Protein AF-A0A3L7P9P9-F1 (afdb_monomer_lite)

Sequence (187 aa):
MSSAQNPEEPTPEMIEMYRLNRLMGLPQTEVAQRFGVSQPTVSKAVTKVEHWQRSQFREEVSLFRTRMTLRLEHLYAEAMQTWAMSKTPLVVTTTREERGNQRQASNQESPQATTVITTRDTPQCGNPAFLRIAMDSLDQINNLWSGEIANSSRQSEYRVAGKTQIQVIEDKIGQLKELRENLVAKC

pLDDT: mean 79.18, std 16.53, range [37.25, 97.5]

Foldseek 3Di:
DDPPPQQDDQDPLLVVLLCCCPVVVDDLCVSCVVVVHDSVVSVVSNVSNVSNVVSVVVVLLVVVLVVLLVLLVLQLVLLVVLQVLQQFWQWDKDWDFDDPPDPDDDDDDDGDGDTDIDIDTHGGNGDCVSVVSNVVSVVVNCCSPVCVPVVCSCQQPDDDVHDRPSVVSVVSSVVSVVSSVVSVVSD

Structure (mmCIF, N/CA/C/O backbone):
data_AF-A0A3L7P9P9-F1
#
_entry.id   AF-A0A3L7P9P9-F1
#
loop_
_atom_site.group_PDB
_atom_site.id
_atom_site.type_symbol
_atom_site.label_atom_id
_atom_site.label_alt_id
_atom_site.label_comp_id
_atom_site.label_asym_id
_atom_site.label_entity_id
_atom_site.label_seq_id
_atom_site.pdbx_PDB_ins_code
_atom_site.Cartn_x
_atom_site.Cartn_y
_atom_site.Cartn_z
_atom_site.occupancy
_atom_site.B_iso_or_equiv
_atom_site.auth_seq_id
_atom_site.auth_comp_id
_atom_site.auth_asym_id
_atom_site.auth_atom_id
_atom_site.pdbx_PDB_model_num
ATOM 1 N N . MET A 1 1 ? -5.803 21.815 7.534 1.00 37.25 1 MET A N 1
ATOM 2 C CA . MET A 1 1 ? -5.952 20.346 7.610 1.00 37.25 1 MET A CA 1
ATOM 3 C C . MET A 1 1 ? -6.069 19.999 9.082 1.00 37.25 1 MET A C 1
ATOM 5 O O . MET A 1 1 ? -5.180 20.363 9.836 1.00 37.25 1 MET A O 1
ATOM 9 N N . SER A 1 2 ? -7.215 19.472 9.514 1.00 39.34 2 SER A N 1
ATOM 10 C CA . SER A 1 2 ? -7.463 19.171 10.929 1.00 39.34 2 SER A CA 1
ATOM 11 C C . SER A 1 2 ? -6.574 17.996 11.337 1.00 39.34 2 SER A C 1
ATOM 13 O O . SER A 1 2 ? -6.714 16.913 10.770 1.00 39.34 2 SER A O 1
ATOM 15 N N . SER A 1 3 ? -5.630 18.217 12.257 1.00 43.28 3 SER A N 1
ATOM 16 C CA . SER A 1 3 ? -4.913 17.133 12.932 1.00 43.28 3 SER A CA 1
ATOM 17 C C . SER A 1 3 ? -5.944 16.327 13.708 1.00 43.28 3 SER A C 1
ATOM 19 O O . SER A 1 3 ? -6.331 16.713 14.810 1.00 43.28 3 SER A O 1
ATOM 21 N N . ALA A 1 4 ? -6.444 15.248 13.107 1.00 56.69 4 ALA A N 1
ATOM 22 C CA . ALA A 1 4 ? -7.261 14.279 13.811 1.00 56.69 4 ALA A CA 1
ATOM 23 C C . ALA A 1 4 ? -6.410 13.756 14.971 1.00 56.69 4 ALA A C 1
ATOM 25 O O . ALA A 1 4 ? -5.423 13.057 14.754 1.00 56.69 4 ALA A O 1
ATOM 26 N N . GLN A 1 5 ? -6.735 14.181 16.192 1.00 58.31 5 GLN A N 1
ATOM 27 C CA . GLN A 1 5 ? -6.095 13.674 17.396 1.00 58.31 5 GLN A CA 1
ATOM 28 C C . GLN A 1 5 ? -6.266 12.154 17.387 1.00 58.31 5 GLN A C 1
ATOM 30 O O . GLN A 1 5 ? -7.397 11.660 17.352 1.00 58.31 5 GLN A O 1
ATOM 35 N N . ASN A 1 6 ? -5.149 11.424 17.342 1.00 64.94 6 ASN A N 1
ATOM 36 C CA . ASN A 1 6 ? -5.168 9.971 17.440 1.00 64.94 6 ASN A CA 1
ATOM 37 C C . ASN A 1 6 ? -5.883 9.637 18.761 1.00 64.94 6 ASN A C 1
ATOM 39 O O . ASN A 1 6 ? -5.522 10.226 19.787 1.00 64.94 6 ASN A O 1
ATOM 43 N N . PRO A 1 7 ? -6.951 8.816 18.760 1.00 79.00 7 PRO A N 1
ATOM 44 C CA . PRO A 1 7 ? -7.657 8.488 19.988 1.00 79.00 7 PRO A CA 1
ATOM 45 C C . PRO A 1 7 ? -6.671 7.970 21.030 1.00 79.00 7 PRO A C 1
ATOM 47 O O . PRO A 1 7 ? -5.851 7.104 20.741 1.00 79.00 7 PRO A O 1
ATOM 50 N N . GLU A 1 8 ? -6.768 8.522 22.234 1.00 86.62 8 GLU A N 1
ATOM 51 C CA . GLU A 1 8 ? -5.979 8.088 23.380 1.00 86.62 8 GLU A CA 1
ATOM 52 C C . GLU A 1 8 ? -6.123 6.574 23.585 1.00 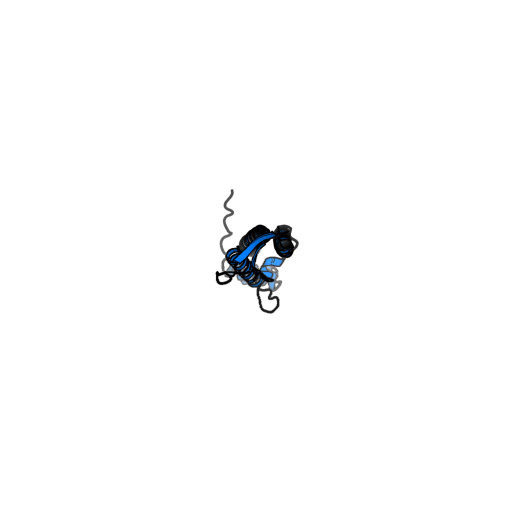86.62 8 GLU A C 1
ATOM 54 O O . GLU A 1 8 ? -7.232 6.029 23.488 1.00 86.62 8 GLU A O 1
ATOM 59 N N . GLU A 1 9 ? -5.001 5.917 23.878 1.00 91.00 9 GLU A N 1
ATOM 60 C CA . GLU A 1 9 ? -4.943 4.479 24.110 1.00 91.00 9 GLU A CA 1
ATOM 61 C C . GLU A 1 9 ? -5.946 4.060 25.209 1.00 91.00 9 GLU A C 1
ATOM 63 O O . GLU A 1 9 ? -6.008 4.681 26.278 1.00 91.00 9 GLU A O 1
ATOM 68 N N . PRO A 1 10 ? -6.803 3.052 24.957 1.00 94.25 10 PRO A N 1
ATOM 69 C CA . PRO A 1 10 ? -7.711 2.530 25.967 1.00 94.25 10 PRO A CA 1
ATOM 70 C C . PRO A 1 10 ? -6.939 1.907 27.131 1.00 94.25 10 PRO A C 1
ATOM 72 O O . PRO A 1 10 ? -5.903 1.278 26.941 1.00 94.25 10 PRO A O 1
ATOM 75 N N . THR A 1 11 ? -7.478 2.012 28.345 1.00 95.94 11 THR A N 1
ATOM 76 C CA . THR A 1 11 ? -6.860 1.356 29.501 1.00 95.94 11 THR A CA 1
ATOM 77 C C . THR A 1 11 ? -6.951 -0.175 29.380 1.00 95.94 11 THR A C 1
ATOM 79 O O . THR A 1 11 ? -7.873 -0.682 28.728 1.00 95.94 11 THR A O 1
ATOM 82 N N . PRO A 1 12 ? -6.067 -0.940 30.052 1.00 96.25 12 PRO A N 1
ATOM 83 C CA . PRO A 1 12 ? -6.125 -2.405 30.046 1.00 96.25 12 PRO A CA 1
ATOM 84 C C . PRO A 1 12 ? -7.493 -2.965 30.465 1.00 96.25 12 PRO A C 1
ATOM 86 O O . PRO A 1 12 ? -7.971 -3.942 29.895 1.00 96.25 12 PRO A O 1
ATOM 89 N N . GLU A 1 13 ? -8.171 -2.302 31.406 1.00 95.81 13 GLU A N 1
ATOM 90 C CA . GLU A 1 13 ? -9.529 -2.665 31.828 1.00 95.81 13 GLU A CA 1
ATOM 91 C C . GLU A 1 13 ? -10.552 -2.507 30.697 1.00 95.81 13 GLU A C 1
ATOM 93 O O . GLU A 1 13 ? -11.387 -3.386 30.493 1.00 95.81 13 GLU A O 1
ATOM 98 N N . MET A 1 14 ? -10.479 -1.420 29.920 1.00 96.56 14 MET A N 1
ATOM 99 C CA . MET A 1 14 ? -11.362 -1.214 28.767 1.00 96.56 14 MET A CA 1
ATOM 100 C C . MET A 1 14 ? -11.121 -2.264 27.679 1.00 96.56 14 MET A C 1
ATOM 102 O O . MET A 1 14 ? -12.077 -2.731 27.057 1.00 96.56 14 MET A O 1
ATOM 106 N N . ILE A 1 15 ? -9.860 -2.657 27.470 1.00 96.25 15 ILE A N 1
ATOM 107 C CA . ILE A 1 15 ? -9.486 -3.727 26.537 1.00 96.25 15 ILE A CA 1
ATOM 108 C C . ILE A 1 15 ? -10.086 -5.062 26.993 1.00 96.25 15 ILE A C 1
ATOM 110 O O . ILE A 1 15 ? -10.652 -5.784 26.172 1.00 96.25 15 ILE A O 1
ATOM 114 N N . GLU A 1 16 ? -10.042 -5.376 28.290 1.00 97.00 16 GLU A N 1
ATOM 115 C CA . GLU A 1 16 ? -10.641 -6.609 28.807 1.00 97.00 16 GLU A CA 1
ATOM 116 C C . GLU A 1 16 ? -12.177 -6.582 28.735 1.00 97.00 16 GLU A C 1
ATOM 118 O O . GLU A 1 16 ? -12.791 -7.566 28.317 1.00 97.00 16 GLU A O 1
ATOM 123 N N . MET A 1 17 ? -12.820 -5.444 29.028 1.00 97.31 17 MET A N 1
ATOM 124 C CA . MET A 1 17 ? -14.265 -5.269 28.814 1.00 97.31 17 MET A CA 1
ATOM 125 C C . MET A 1 17 ? -14.650 -5.497 27.344 1.00 97.31 17 MET A C 1
ATOM 127 O O . MET A 1 17 ? -15.646 -6.167 27.055 1.00 97.31 17 MET A O 1
ATOM 131 N N . TYR A 1 18 ? -13.847 -4.980 26.408 1.00 97.12 18 TYR A N 1
ATOM 132 C CA . TYR A 1 18 ? -14.019 -5.218 24.977 1.00 97.12 18 TYR A CA 1
ATOM 133 C C . TYR A 1 18 ? -13.862 -6.700 24.624 1.00 97.12 18 TYR A C 1
ATOM 135 O O . TYR A 1 18 ? -14.722 -7.256 23.939 1.00 97.12 18 TYR A O 1
ATOM 143 N N . ARG A 1 19 ? -12.816 -7.364 25.130 1.00 97.38 19 ARG A N 1
ATOM 144 C CA . ARG A 1 19 ? -12.557 -8.793 24.905 1.00 97.38 19 ARG A CA 1
ATOM 145 C C . ARG A 1 19 ? -13.748 -9.644 25.343 1.00 97.38 19 ARG A C 1
ATOM 147 O O . ARG A 1 19 ? -14.235 -10.471 24.572 1.00 97.38 19 ARG A O 1
ATOM 154 N N . LEU A 1 20 ? -14.255 -9.408 26.552 1.00 97.00 20 LEU A N 1
ATOM 155 C CA . LEU A 1 20 ? -15.400 -10.133 27.097 1.00 97.00 20 LEU A CA 1
ATOM 156 C C . LEU A 1 20 ? -16.679 -9.879 26.291 1.00 97.00 20 LEU A C 1
ATOM 158 O O . LEU A 1 20 ? -17.410 -10.823 25.999 1.00 97.00 20 LEU A O 1
ATOM 162 N N . ASN A 1 21 ? -16.942 -8.635 25.884 1.00 97.19 21 ASN A N 1
ATOM 163 C CA . ASN A 1 21 ? -18.164 -8.322 25.147 1.00 97.19 21 ASN A CA 1
ATOM 164 C C . ASN A 1 21 ? -18.135 -8.787 23.682 1.00 97.19 21 ASN A C 1
ATOM 166 O O . ASN A 1 21 ? -19.128 -9.315 23.190 1.00 97.19 21 ASN A O 1
ATOM 170 N N . ARG A 1 22 ? -17.024 -8.576 22.968 1.00 95.12 22 ARG A N 1
ATOM 171 C CA . ARG A 1 22 ? -16.937 -8.804 21.516 1.00 95.12 22 ARG A CA 1
ATOM 172 C C . ARG A 1 22 ? -16.381 -10.163 21.135 1.00 95.12 22 ARG A C 1
ATOM 174 O O . ARG A 1 22 ? -16.863 -10.744 20.172 1.00 95.12 22 ARG A O 1
ATOM 181 N N . LEU A 1 23 ? -15.387 -10.665 21.866 1.00 92.75 23 LEU A N 1
ATOM 182 C CA . LEU A 1 23 ? -14.733 -11.933 21.526 1.00 92.75 23 LEU A CA 1
ATOM 183 C C . LEU A 1 23 ? -15.347 -13.113 22.279 1.00 92.75 23 LEU A C 1
ATOM 185 O O . LEU A 1 23 ? -15.462 -14.196 21.718 1.00 92.75 23 LEU A O 1
ATOM 189 N N . MET A 1 24 ? -15.778 -12.896 23.525 1.00 94.44 24 MET A N 1
ATOM 190 C CA . MET A 1 24 ? -16.433 -13.933 24.335 1.00 94.44 24 MET A CA 1
ATOM 191 C C . MET A 1 24 ? -17.969 -13.873 24.275 1.00 94.44 24 MET A C 1
ATOM 193 O O . MET A 1 24 ? -18.627 -14.755 24.817 1.00 94.44 24 MET A O 1
ATOM 197 N N . GLY A 1 25 ? -18.545 -12.846 23.638 1.00 94.88 25 GLY A N 1
ATOM 198 C CA . GLY A 1 25 ? -19.992 -12.714 23.429 1.00 94.88 25 GLY A CA 1
ATOM 199 C C . GLY A 1 25 ? -20.813 -12.409 24.686 1.00 94.88 25 GLY A C 1
ATOM 200 O O . GLY A 1 25 ? -22.032 -12.570 24.666 1.00 94.88 25 GLY A O 1
ATOM 201 N N . LEU A 1 26 ? -20.181 -11.976 25.782 1.00 96.19 26 LEU A N 1
ATOM 202 C CA . LEU A 1 26 ? -20.889 -11.687 27.029 1.00 96.19 26 LEU A CA 1
ATOM 203 C C . LEU A 1 26 ? -21.744 -10.416 26.900 1.00 96.19 26 LEU A C 1
ATOM 205 O O . LEU A 1 26 ? -21.273 -9.409 26.352 1.00 96.19 26 LEU A O 1
ATOM 209 N N . PRO A 1 27 ? -22.976 -10.400 27.441 1.00 97.12 27 PRO A N 1
ATOM 210 C CA . PRO A 1 27 ? -23.806 -9.206 27.423 1.00 97.12 27 PRO A CA 1
ATOM 211 C C . PRO A 1 27 ? -23.165 -8.101 28.270 1.00 97.12 27 PRO A C 1
ATOM 213 O O . PRO A 1 27 ? -22.554 -8.351 29.309 1.00 97.12 27 PRO A O 1
ATOM 216 N N . GLN A 1 28 ? -23.317 -6.845 27.843 1.00 95.94 28 GLN A N 1
ATOM 217 C CA . GLN A 1 28 ? -22.675 -5.708 28.519 1.00 95.94 28 GLN A CA 1
ATOM 218 C C . GLN A 1 28 ? -23.130 -5.537 29.973 1.00 95.94 28 GLN A C 1
ATOM 220 O O . GLN A 1 28 ? -22.381 -4.996 30.777 1.00 95.94 28 GLN A O 1
ATOM 225 N N . THR A 1 29 ? -24.332 -6.000 30.319 1.00 97.19 29 THR A N 1
ATOM 226 C CA . THR A 1 29 ? -24.849 -6.025 31.694 1.00 97.19 29 THR A CA 1
ATOM 227 C C . THR A 1 29 ? -24.049 -6.968 32.591 1.00 97.19 29 THR A C 1
ATOM 229 O O . THR A 1 29 ? -23.705 -6.598 33.709 1.00 97.19 29 THR A O 1
ATOM 232 N N . GLU A 1 30 ? -23.687 -8.150 32.093 1.00 97.00 30 GLU A N 1
ATOM 233 C CA . GLU A 1 30 ? -22.866 -9.108 32.834 1.00 97.00 30 GLU A CA 1
ATOM 234 C C . GLU A 1 30 ? -21.416 -8.623 32.945 1.00 97.00 30 GLU A C 1
ATOM 236 O O . GLU A 1 30 ? -20.810 -8.707 34.012 1.00 97.00 30 GLU A O 1
ATOM 241 N N . VAL A 1 31 ? -20.870 -8.033 31.876 1.00 96.94 31 VAL A N 1
ATOM 242 C CA . VAL A 1 31 ? -19.551 -7.380 31.926 1.00 96.94 31 VAL A CA 1
ATOM 243 C C . VAL A 1 31 ? -19.560 -6.240 32.949 1.00 96.94 31 VAL A C 1
ATOM 245 O O . VAL A 1 31 ? -18.657 -6.147 33.770 1.00 96.94 31 VAL A O 1
ATOM 248 N N . ALA A 1 32 ? -20.605 -5.412 32.970 1.00 97.31 32 ALA A N 1
ATOM 249 C CA . ALA A 1 32 ? -20.741 -4.320 33.930 1.00 97.31 32 ALA A CA 1
ATOM 250 C C . ALA A 1 32 ? -20.745 -4.830 35.380 1.00 97.31 32 ALA A C 1
ATOM 252 O O . ALA A 1 32 ? -20.022 -4.296 36.221 1.00 97.31 32 ALA A O 1
ATOM 253 N N . GLN A 1 33 ? -21.475 -5.919 35.645 1.00 96.94 33 GLN A N 1
ATOM 254 C CA . GLN A 1 33 ? -21.508 -6.563 36.957 1.00 96.94 33 GLN A CA 1
ATOM 255 C C . GLN A 1 33 ? -20.131 -7.092 37.382 1.00 96.94 33 GLN A C 1
ATOM 257 O O . GLN A 1 33 ? -19.731 -6.875 38.523 1.00 96.94 33 GLN A O 1
ATOM 262 N N . ARG A 1 34 ? -19.382 -7.738 36.477 1.00 95.88 34 ARG A N 1
ATOM 263 C CA . ARG A 1 34 ? -18.039 -8.273 36.778 1.00 95.88 34 ARG A CA 1
ATOM 264 C C . ARG A 1 34 ? -17.029 -7.192 37.155 1.00 95.88 34 ARG A C 1
ATOM 266 O O . ARG A 1 34 ? -16.163 -7.443 37.983 1.00 95.88 34 ARG A O 1
ATOM 273 N N . PHE A 1 35 ? -17.141 -6.012 36.553 1.00 95.69 35 PHE A N 1
ATOM 274 C CA . PHE A 1 35 ? -16.230 -4.891 36.794 1.00 95.69 35 PHE A CA 1
ATOM 275 C C . PHE A 1 35 ? -16.753 -3.902 37.845 1.00 95.69 35 PHE A C 1
ATOM 277 O O . PHE A 1 35 ? -16.077 -2.923 38.140 1.00 95.69 35 PHE A O 1
ATOM 284 N N . GLY A 1 36 ? -17.950 -4.121 38.404 1.00 96.25 36 GLY A N 1
ATOM 285 C CA . GLY A 1 36 ? -18.560 -3.194 39.363 1.00 96.25 36 GLY A CA 1
ATOM 286 C C . GLY A 1 36 ? -18.871 -1.813 38.772 1.00 96.25 36 GLY A C 1
ATOM 287 O O . GLY A 1 36 ? -18.883 -0.819 39.495 1.00 96.25 36 GLY A O 1
ATOM 288 N N . VAL A 1 37 ? -19.105 -1.732 37.460 1.00 96.25 37 VAL A N 1
ATOM 289 C CA . VAL A 1 37 ? -19.372 -0.478 36.737 1.00 96.25 37 VAL A CA 1
ATOM 290 C C . VAL A 1 37 ? -20.786 -0.454 36.165 1.00 96.25 37 VAL A C 1
ATOM 292 O O . VAL A 1 37 ? -21.501 -1.451 36.157 1.00 96.25 37 VAL A O 1
ATOM 295 N N . SER A 1 38 ? -21.206 0.701 35.648 1.00 97.31 38 SER A N 1
ATOM 296 C CA . SER A 1 38 ? -22.472 0.819 34.922 1.00 97.31 38 SER A CA 1
ATOM 297 C C . SER A 1 38 ? -22.368 0.238 33.502 1.00 97.31 38 SER A C 1
ATOM 299 O O . SER A 1 38 ? -21.316 0.316 32.865 1.00 97.31 38 SER A O 1
ATOM 301 N N . GLN A 1 39 ? -23.469 -0.285 32.952 1.00 97.06 39 GLN A N 1
ATOM 302 C CA . GLN A 1 39 ? -23.510 -0.731 31.550 1.00 97.06 39 GLN A CA 1
ATOM 303 C C . GLN A 1 39 ? -23.130 0.380 30.544 1.00 97.06 39 GLN A C 1
ATOM 305 O O . GLN A 1 39 ? -22.366 0.088 29.619 1.00 97.06 39 GLN A O 1
ATOM 310 N N . PRO A 1 40 ? -23.534 1.656 30.726 1.00 97.50 40 PRO A N 1
ATOM 311 C CA . PRO A 1 40 ? -23.051 2.752 29.886 1.00 97.50 40 PRO A CA 1
ATOM 312 C C . PRO A 1 40 ? -21.527 2.923 29.908 1.00 97.50 40 PRO A C 1
ATOM 314 O O . PRO A 1 40 ? -20.939 3.288 28.890 1.00 97.50 40 PRO A O 1
ATOM 317 N N . THR A 1 41 ? -20.869 2.637 31.038 1.00 96.75 41 THR A N 1
ATOM 318 C CA . THR A 1 41 ? -19.400 2.644 31.139 1.00 96.75 41 THR A CA 1
ATOM 319 C C . THR A 1 41 ? -18.789 1.580 30.229 1.00 96.75 41 THR A C 1
ATOM 321 O O . THR A 1 41 ? -17.885 1.893 29.457 1.00 96.75 41 THR A O 1
ATOM 324 N N . VAL A 1 42 ? -19.328 0.356 30.247 1.00 96.50 42 VAL A N 1
ATOM 325 C CA . VAL A 1 42 ? -18.891 -0.731 29.353 1.00 96.50 42 VAL A CA 1
ATOM 326 C C . VAL A 1 42 ? -19.116 -0.354 27.891 1.00 96.50 42 VAL A C 1
ATOM 328 O O . VAL A 1 42 ? -18.221 -0.518 27.067 1.00 96.50 42 VAL A O 1
ATOM 331 N N . SER A 1 43 ? -20.277 0.215 27.557 1.00 97.06 43 SER A N 1
ATOM 332 C CA . SER A 1 43 ? -20.556 0.661 26.189 1.00 97.06 43 SER A CA 1
ATOM 333 C C . SER A 1 43 ? -19.560 1.725 25.715 1.00 97.06 43 SER A C 1
ATOM 335 O O . SER A 1 43 ? -19.117 1.670 24.570 1.00 97.06 43 SER A O 1
ATOM 337 N N . LYS A 1 44 ? -19.186 2.681 26.576 1.00 96.69 44 LYS A N 1
ATOM 338 C CA . LYS A 1 44 ? -18.158 3.686 26.262 1.00 96.69 44 LYS A CA 1
ATOM 339 C C . LYS A 1 44 ? -16.781 3.049 26.076 1.00 96.69 44 LYS A C 1
ATOM 341 O O . LYS A 1 44 ? -16.088 3.407 25.127 1.00 96.69 44 LYS A O 1
ATOM 346 N N . ALA A 1 45 ? -16.409 2.103 26.939 1.00 95.25 45 ALA A N 1
ATOM 347 C CA . ALA A 1 45 ? -15.148 1.371 26.847 1.00 95.25 45 ALA A CA 1
ATOM 348 C C . ALA A 1 45 ? -15.031 0.612 25.516 1.00 95.25 45 ALA A C 1
ATOM 350 O O . ALA A 1 45 ? -14.056 0.795 24.790 1.00 95.25 45 ALA A O 1
ATOM 351 N N . VAL A 1 46 ? -16.064 -0.155 25.149 1.00 96.06 46 VAL A N 1
ATOM 352 C CA . VAL A 1 46 ? -16.129 -0.897 23.879 1.00 96.06 46 VAL A CA 1
ATOM 353 C C . VAL A 1 46 ? -15.974 0.047 22.687 1.00 96.06 46 VAL A C 1
ATOM 355 O O . VAL A 1 46 ? -15.111 -0.175 21.841 1.00 96.06 46 VAL A O 1
ATOM 358 N N . THR A 1 47 ? -16.743 1.138 22.642 1.00 95.44 47 THR A N 1
ATOM 359 C CA . THR A 1 47 ? -16.658 2.119 21.548 1.00 95.44 47 THR A CA 1
ATOM 360 C C . THR A 1 47 ? -15.279 2.778 21.468 1.00 95.44 47 THR A C 1
ATOM 362 O O . THR A 1 47 ? -14.768 2.971 20.364 1.00 95.44 47 THR A O 1
ATOM 365 N N . LYS A 1 48 ? -14.649 3.104 22.610 1.00 95.19 48 LYS A N 1
ATOM 366 C CA . LYS A 1 48 ? -13.292 3.681 22.640 1.00 95.19 48 LYS A CA 1
ATOM 367 C C . LYS A 1 48 ? -12.277 2.705 22.045 1.00 95.19 48 LYS A C 1
ATOM 369 O O . LYS A 1 48 ? -11.502 3.110 21.182 1.00 95.19 48 LYS A O 1
ATOM 374 N N . VAL A 1 49 ? -12.327 1.428 22.434 1.00 94.94 49 VAL A N 1
ATOM 375 C CA . VAL A 1 49 ? -11.440 0.384 21.894 1.00 94.94 49 VAL A CA 1
ATOM 376 C C . VAL A 1 49 ? -11.667 0.179 20.396 1.00 94.94 49 VAL A C 1
ATOM 378 O O . VAL A 1 49 ? -10.704 0.186 19.636 1.00 94.94 49 VAL A O 1
ATOM 381 N N . GLU A 1 50 ? -12.918 0.080 19.935 1.00 92.94 50 GLU A N 1
ATOM 382 C CA . GLU A 1 50 ? -13.230 -0.053 18.502 1.00 92.94 50 GLU A CA 1
ATOM 383 C C . GLU A 1 50 ? -12.753 1.156 17.687 1.00 92.94 50 GLU A C 1
ATOM 385 O O . GLU A 1 50 ? -12.343 1.025 16.532 1.00 92.94 50 GLU A O 1
ATOM 390 N N . HIS A 1 51 ? -12.865 2.360 18.244 1.00 91.56 51 HIS A N 1
ATOM 391 C CA . HIS A 1 51 ? -12.400 3.574 17.586 1.00 91.56 51 HIS A CA 1
ATOM 392 C C . HIS A 1 51 ? -10.869 3.620 17.511 1.00 91.56 51 HIS A C 1
ATOM 394 O O . HIS A 1 51 ? -10.328 3.923 16.448 1.00 91.56 51 HIS A O 1
ATOM 400 N N . TRP A 1 52 ? -10.187 3.268 18.603 1.00 91.56 52 TRP A N 1
ATOM 401 C CA . TRP A 1 52 ? -8.730 3.174 18.664 1.00 91.56 52 TRP A CA 1
ATOM 402 C C . TRP A 1 52 ? -8.178 2.100 17.718 1.00 91.56 52 TRP A C 1
ATOM 404 O O . TRP A 1 52 ? -7.335 2.402 16.884 1.00 91.56 52 TRP A O 1
ATOM 414 N N . GLN A 1 53 ? -8.730 0.882 17.712 1.00 87.81 53 GLN A N 1
ATOM 415 C CA . GLN A 1 53 ? -8.319 -0.164 16.762 1.00 87.81 53 GLN A CA 1
ATOM 416 C C . GLN A 1 53 ? -8.495 0.281 15.303 1.00 87.81 53 GLN A C 1
ATOM 418 O O . GLN A 1 53 ? -7.628 0.050 14.461 1.00 87.81 53 GLN A O 1
ATOM 423 N N . ARG A 1 54 ? -9.600 0.975 14.993 1.00 84.50 54 ARG A N 1
ATOM 424 C CA . ARG A 1 54 ? -9.826 1.550 13.660 1.00 84.50 54 ARG A CA 1
ATOM 425 C C . ARG A 1 54 ? -8.864 2.687 13.321 1.00 84.50 54 ARG A C 1
ATOM 427 O O . ARG A 1 54 ? -8.633 2.912 12.133 1.00 84.50 54 ARG A O 1
ATOM 434 N N . SER A 1 55 ? -8.361 3.451 14.293 1.00 80.50 55 SER A N 1
ATOM 435 C CA . SER A 1 55 ? -7.350 4.480 14.019 1.00 80.50 55 SER A CA 1
ATOM 436 C C . SER A 1 55 ? -5.994 3.842 13.742 1.00 80.50 55 SER A C 1
ATOM 438 O O . SER A 1 55 ? -5.425 4.132 12.695 1.00 80.50 55 SER A O 1
ATOM 440 N N . GLN A 1 56 ? -5.567 2.889 14.575 1.00 78.44 56 GLN A N 1
ATOM 441 C CA . GLN A 1 56 ? -4.322 2.139 14.386 1.00 78.44 56 GLN A CA 1
ATOM 442 C C . GLN A 1 56 ? -4.287 1.462 13.012 1.00 78.44 56 GLN A C 1
ATOM 444 O O . GLN A 1 56 ? -3.373 1.681 12.222 1.00 78.44 56 GLN A O 1
ATOM 449 N N . PHE A 1 57 ? -5.355 0.745 12.653 1.00 77.81 57 PHE A N 1
ATOM 450 C CA . PHE A 1 57 ? -5.450 0.098 11.345 1.00 77.81 57 PHE A CA 1
ATOM 451 C C . PHE A 1 57 ? -5.402 1.095 10.178 1.00 77.81 57 PHE A C 1
ATOM 453 O O . PHE A 1 57 ? -4.800 0.821 9.141 1.00 77.81 57 PHE A O 1
ATOM 460 N N . ARG A 1 58 ? -6.032 2.270 10.321 1.00 77.12 58 ARG A N 1
ATOM 461 C CA . ARG A 1 58 ? -5.983 3.318 9.290 1.00 77.12 58 ARG A CA 1
ATOM 462 C C . ARG A 1 58 ? -4.583 3.893 9.130 1.00 77.12 58 ARG A C 1
ATOM 464 O O . ARG A 1 58 ? -4.170 4.125 7.996 1.00 77.12 58 ARG A O 1
ATOM 471 N N . GLU A 1 59 ? -3.869 4.111 10.227 1.00 75.56 59 GLU A N 1
ATOM 472 C CA . GLU A 1 59 ? -2.488 4.594 10.202 1.00 75.56 59 GLU A CA 1
ATOM 473 C C . GLU A 1 59 ? -1.558 3.568 9.554 1.00 75.56 59 GLU A C 1
ATOM 475 O O . GLU A 1 59 ? -0.818 3.916 8.636 1.00 75.56 59 GLU A O 1
ATOM 480 N N . GLU A 1 60 ? -1.665 2.295 9.934 1.00 76.12 60 GLU A N 1
ATOM 481 C CA . GLU A 1 60 ? -0.886 1.210 9.333 1.00 76.12 60 GLU A CA 1
ATOM 482 C C . GLU A 1 60 ? -1.150 1.070 7.831 1.00 76.12 60 GLU A C 1
ATOM 484 O O . GLU A 1 60 ? -0.207 1.029 7.037 1.00 76.12 60 GLU A O 1
ATOM 489 N N . VAL A 1 61 ? -2.422 1.059 7.415 1.00 79.12 61 VAL A N 1
ATOM 490 C CA . VAL A 1 61 ? -2.793 0.995 5.993 1.00 79.12 61 VAL A CA 1
ATOM 491 C C . VAL A 1 61 ? -2.297 2.229 5.241 1.00 79.12 61 VAL A C 1
ATOM 493 O O . VAL A 1 61 ? -1.799 2.098 4.124 1.00 79.12 61 VAL A O 1
ATOM 496 N N . SER A 1 62 ? -2.385 3.420 5.836 1.00 78.19 62 SER A N 1
ATOM 497 C CA . SER A 1 62 ? -1.888 4.661 5.231 1.00 78.19 62 SER A CA 1
ATOM 498 C C . SER A 1 62 ? -0.369 4.628 5.035 1.00 78.19 62 SER A C 1
ATOM 500 O O . SER A 1 62 ? 0.133 4.901 3.940 1.00 78.19 62 SER A O 1
ATOM 502 N N . LEU A 1 63 ? 0.377 4.214 6.064 1.00 81.00 63 LEU A N 1
ATOM 503 C CA . LEU A 1 63 ? 1.831 4.068 6.005 1.00 81.00 63 LEU A CA 1
ATOM 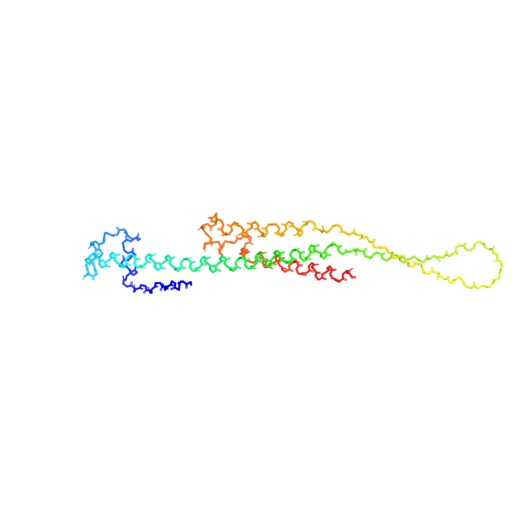504 C C . LEU A 1 63 ? 2.246 3.007 4.986 1.00 81.00 63 LEU A C 1
ATOM 506 O O . LEU A 1 63 ? 3.175 3.231 4.207 1.00 81.00 63 LEU A O 1
ATOM 510 N N . PHE A 1 64 ? 1.549 1.872 4.954 1.00 82.00 64 PHE A N 1
ATOM 511 C CA . PHE A 1 64 ? 1.780 0.822 3.970 1.00 82.00 64 PHE A CA 1
ATOM 512 C C . PHE A 1 64 ? 1.550 1.329 2.542 1.00 82.00 64 PHE A C 1
ATOM 514 O O . PHE A 1 64 ? 2.444 1.212 1.702 1.00 82.00 64 PHE A O 1
ATOM 521 N N . ARG A 1 65 ? 0.398 1.960 2.276 1.00 83.19 65 ARG A N 1
ATOM 522 C CA . ARG A 1 65 ? 0.067 2.515 0.955 1.00 83.19 65 ARG A CA 1
ATOM 523 C C . ARG A 1 65 ? 1.077 3.562 0.509 1.00 83.19 65 ARG A C 1
ATOM 525 O O . ARG A 1 65 ? 1.532 3.516 -0.629 1.00 83.19 65 ARG A O 1
ATOM 532 N N . THR A 1 66 ? 1.489 4.450 1.410 1.00 86.19 66 THR A N 1
ATOM 533 C CA . THR A 1 66 ? 2.512 5.466 1.123 1.00 86.19 66 THR A CA 1
ATOM 534 C C . THR A 1 66 ? 3.834 4.802 0.729 1.00 86.19 66 THR A C 1
ATOM 536 O O . THR A 1 66 ? 4.387 5.093 -0.328 1.00 86.19 66 THR A O 1
ATOM 539 N N . ARG A 1 67 ? 4.320 3.844 1.531 1.00 86.62 67 ARG A N 1
ATOM 540 C CA . ARG A 1 67 ? 5.576 3.124 1.257 1.00 86.62 67 ARG A CA 1
ATOM 541 C C . ARG A 1 67 ? 5.533 2.328 -0.046 1.00 86.62 67 ARG A C 1
ATOM 543 O O . ARG A 1 67 ? 6.563 2.211 -0.706 1.00 86.62 67 ARG A O 1
ATOM 550 N N . MET A 1 68 ? 4.389 1.739 -0.383 1.00 85.12 68 MET A N 1
ATOM 551 C CA . MET A 1 68 ? 4.228 0.997 -1.633 1.00 85.12 68 MET A CA 1
ATOM 552 C C . MET A 1 68 ? 4.152 1.920 -2.840 1.00 85.12 68 MET A C 1
ATOM 554 O O . MET A 1 68 ? 4.847 1.669 -3.820 1.00 85.12 68 MET A O 1
ATOM 558 N N . THR A 1 69 ? 3.402 3.017 -2.731 1.00 90.38 69 THR A N 1
ATOM 559 C CA . THR A 1 69 ? 3.307 4.040 -3.781 1.00 90.38 69 THR A CA 1
ATOM 560 C C . THR A 1 69 ? 4.692 4.573 -4.130 1.00 90.38 69 THR A C 1
ATOM 562 O O . THR A 1 69 ? 5.096 4.472 -5.280 1.00 90.38 69 THR A O 1
ATOM 565 N N . LEU A 1 70 ? 5.475 5.000 -3.131 1.00 91.12 70 LEU A N 1
ATOM 566 C CA . LEU A 1 70 ? 6.828 5.528 -3.350 1.00 91.12 70 LEU A CA 1
ATOM 567 C C . LEU A 1 70 ? 7.747 4.535 -4.078 1.00 91.12 70 LEU A C 1
ATOM 569 O O . LEU A 1 70 ? 8.520 4.915 -4.955 1.00 91.12 70 LEU A O 1
ATOM 573 N N . ARG A 1 71 ? 7.668 3.244 -3.735 1.00 89.75 71 ARG A N 1
ATOM 574 C CA . ARG A 1 71 ? 8.475 2.209 -4.397 1.00 89.75 71 ARG A CA 1
ATOM 575 C C . ARG A 1 71 ? 8.025 1.951 -5.833 1.00 89.75 71 ARG A C 1
ATOM 577 O O . ARG A 1 71 ? 8.873 1.774 -6.701 1.00 89.75 71 ARG A O 1
ATOM 584 N N . LEU A 1 72 ? 6.719 1.923 -6.087 1.00 91.12 72 LEU A N 1
ATOM 585 C CA . LEU A 1 72 ? 6.176 1.744 -7.434 1.00 91.12 72 LEU A CA 1
ATOM 586 C C . LEU A 1 72 ? 6.459 2.962 -8.326 1.00 91.12 72 LEU A C 1
ATOM 588 O O . LEU A 1 72 ? 6.790 2.787 -9.494 1.00 91.12 72 LEU A O 1
ATOM 592 N N . GLU A 1 73 ? 6.409 4.177 -7.777 1.00 94.50 73 GLU A N 1
ATOM 593 C CA . GLU A 1 73 ? 6.820 5.406 -8.466 1.00 94.50 73 GLU A CA 1
ATOM 594 C C . GLU A 1 73 ? 8.307 5.373 -8.826 1.00 94.50 73 GLU A C 1
ATOM 596 O O . GLU A 1 73 ? 8.685 5.720 -9.947 1.00 94.50 73 GLU A O 1
ATOM 601 N N . HIS A 1 74 ? 9.158 4.899 -7.909 1.00 93.50 74 HIS A N 1
ATOM 602 C CA . HIS A 1 74 ? 10.578 4.712 -8.199 1.00 93.50 74 HIS A CA 1
ATOM 603 C C . HIS A 1 74 ? 10.783 3.663 -9.300 1.00 93.50 74 HIS A C 1
ATOM 605 O O . HIS A 1 74 ? 11.493 3.926 -10.270 1.00 93.50 74 HIS A O 1
ATOM 611 N N . LEU A 1 75 ? 10.110 2.513 -9.217 1.00 92.94 75 LEU A N 1
ATOM 612 C CA . LEU A 1 75 ? 10.167 1.483 -10.257 1.00 92.94 75 LEU A CA 1
ATOM 613 C C . LEU A 1 75 ? 9.734 2.028 -11.627 1.00 92.94 75 LEU A C 1
ATOM 615 O O . LEU A 1 75 ? 10.412 1.788 -12.626 1.00 92.94 75 LEU A O 1
ATOM 619 N N . TYR A 1 76 ? 8.647 2.800 -11.667 1.00 94.88 76 TYR A N 1
ATOM 620 C CA . TYR A 1 76 ? 8.174 3.479 -12.870 1.00 94.88 76 TYR A CA 1
ATOM 621 C C . TYR A 1 76 ? 9.235 4.431 -13.440 1.00 94.88 76 TYR A C 1
ATOM 623 O O . TYR A 1 76 ? 9.544 4.367 -14.631 1.00 94.88 76 TYR A O 1
ATOM 631 N N . ALA A 1 77 ? 9.825 5.285 -12.600 1.00 93.12 77 ALA A N 1
ATOM 632 C CA . ALA A 1 77 ? 10.841 6.242 -13.025 1.00 93.12 77 ALA A CA 1
ATOM 633 C C . ALA A 1 77 ? 12.081 5.541 -13.608 1.00 93.12 77 ALA A C 1
ATOM 635 O O . ALA A 1 77 ? 12.544 5.915 -14.686 1.00 93.12 77 ALA A O 1
ATOM 636 N N . GLU A 1 78 ? 12.582 4.496 -12.946 1.00 92.25 78 GLU A N 1
ATOM 637 C CA . GLU A 1 78 ? 13.727 3.707 -13.425 1.00 92.25 78 GLU A CA 1
ATOM 638 C C . GLU A 1 78 ? 13.400 2.987 -14.738 1.00 92.25 78 GLU A C 1
ATOM 640 O O . GLU A 1 78 ? 14.211 2.987 -15.666 1.00 92.25 78 GLU A O 1
ATOM 645 N N . ALA A 1 79 ? 12.197 2.420 -14.865 1.00 92.38 79 ALA A N 1
ATOM 646 C CA . ALA A 1 79 ? 11.755 1.767 -16.093 1.00 92.38 79 ALA A CA 1
ATOM 647 C C . ALA A 1 79 ? 11.680 2.760 -17.264 1.00 92.38 79 ALA A C 1
ATOM 649 O O . ALA A 1 79 ? 12.187 2.473 -18.350 1.00 92.38 79 ALA A O 1
ATOM 650 N N . MET A 1 80 ? 11.125 3.954 -17.041 1.00 94.19 80 MET A N 1
ATOM 651 C CA . MET A 1 80 ? 11.032 5.001 -18.062 1.00 94.19 80 MET A CA 1
ATOM 652 C C . MET A 1 80 ? 12.398 5.558 -18.466 1.00 94.19 80 MET A C 1
ATOM 654 O O . MET A 1 80 ? 12.637 5.787 -19.653 1.00 94.19 80 MET A O 1
ATOM 658 N N . GLN A 1 81 ? 13.314 5.737 -17.511 1.00 91.56 81 GLN A N 1
ATOM 659 C CA . GLN A 1 81 ? 14.695 6.125 -17.805 1.00 91.56 81 GLN A CA 1
ATOM 660 C C . GLN A 1 81 ? 15.415 5.042 -18.609 1.00 91.56 81 GLN A C 1
ATOM 662 O O . GLN A 1 81 ? 16.003 5.335 -19.645 1.00 91.56 81 GLN A O 1
ATOM 667 N N . THR A 1 82 ? 15.319 3.781 -18.189 1.00 89.75 82 THR A N 1
ATOM 668 C CA . THR A 1 82 ? 15.956 2.655 -18.889 1.00 89.75 82 THR A CA 1
ATOM 669 C C . THR A 1 82 ? 15.391 2.495 -20.301 1.00 89.75 82 THR A C 1
ATOM 671 O O . THR A 1 82 ? 16.141 2.294 -21.255 1.00 89.75 82 THR A O 1
ATOM 674 N N . TRP A 1 83 ? 14.078 2.681 -20.475 1.00 92.38 83 TRP A N 1
ATOM 675 C CA . TRP A 1 83 ? 13.460 2.748 -21.796 1.00 92.38 83 TRP A CA 1
ATOM 676 C C . TRP A 1 83 ? 14.018 3.902 -22.634 1.00 92.38 83 TRP A C 1
ATOM 678 O O . TRP A 1 83 ? 14.364 3.701 -23.800 1.00 92.38 83 TRP A O 1
ATOM 688 N N . ALA A 1 84 ? 14.143 5.098 -22.051 1.00 89.50 84 ALA A N 1
ATOM 689 C CA . ALA A 1 84 ? 14.719 6.251 -22.731 1.00 89.50 84 ALA A CA 1
ATOM 690 C C . ALA A 1 84 ? 16.141 5.964 -23.231 1.00 89.50 84 ALA A C 1
ATOM 692 O O . ALA A 1 84 ? 16.450 6.270 -24.381 1.00 89.50 84 ALA A O 1
ATOM 693 N N . MET A 1 85 ? 16.955 5.310 -22.403 1.00 85.56 85 MET A N 1
ATOM 694 C CA . MET A 1 85 ? 18.329 4.933 -22.730 1.00 85.56 85 MET A CA 1
ATOM 695 C C . MET A 1 85 ? 18.402 3.799 -23.743 1.00 85.56 85 MET A C 1
ATOM 697 O O . MET A 1 85 ? 19.257 3.825 -24.607 1.00 85.56 85 MET A O 1
ATOM 701 N N . SER A 1 86 ? 17.462 2.857 -23.742 1.00 86.00 86 SER A N 1
ATOM 702 C CA . SER A 1 86 ? 17.412 1.803 -24.766 1.00 86.00 86 SER A CA 1
ATOM 703 C C . SER A 1 86 ? 17.132 2.309 -26.190 1.00 86.00 86 SER A C 1
ATOM 705 O O . SER A 1 86 ? 17.125 1.520 -27.127 1.00 86.00 86 SER A O 1
ATOM 707 N N . LYS A 1 87 ? 16.843 3.605 -26.361 1.00 86.50 87 LYS A N 1
ATOM 708 C CA . LYS A 1 87 ? 16.720 4.250 -27.675 1.00 86.50 87 LYS A CA 1
ATOM 709 C C . LYS A 1 87 ? 18.047 4.806 -28.189 1.00 86.50 87 LYS A C 1
ATOM 711 O O . LYS A 1 87 ? 18.071 5.296 -29.319 1.00 86.50 87 LYS A O 1
ATOM 716 N N . THR A 1 88 ? 19.112 4.812 -27.382 1.00 80.94 88 THR A N 1
ATOM 717 C CA . THR A 1 88 ? 20.401 5.326 -27.846 1.00 80.94 88 THR A CA 1
ATOM 718 C C . THR A 1 88 ? 20.884 4.485 -29.031 1.00 80.94 88 THR A C 1
ATOM 720 O O . THR A 1 88 ? 20.764 3.256 -29.019 1.00 80.94 88 THR A O 1
ATOM 723 N N . PRO A 1 89 ? 21.340 5.136 -30.113 1.00 71.81 89 PRO A N 1
ATOM 724 C CA . PRO A 1 89 ? 21.762 4.427 -31.306 1.00 71.81 89 PRO A CA 1
ATOM 725 C C . PRO A 1 89 ? 22.985 3.570 -30.990 1.00 71.81 89 PRO A C 1
ATOM 727 O O . PRO A 1 89 ? 23.912 4.012 -30.314 1.00 71.81 89 PRO A O 1
ATOM 730 N N . LEU A 1 90 ? 22.993 2.340 -31.500 1.00 69.44 90 LEU A N 1
ATOM 731 C CA . LEU A 1 90 ? 24.166 1.484 -31.394 1.00 69.44 90 LEU A CA 1
ATOM 732 C C . LEU A 1 90 ? 25.169 1.917 -32.458 1.00 69.44 90 LEU A C 1
ATOM 734 O O . LEU A 1 90 ? 24.876 1.837 -33.658 1.00 69.44 90 LEU A O 1
ATOM 738 N N . VAL A 1 91 ? 26.339 2.355 -32.001 1.00 67.81 91 VAL A N 1
ATOM 739 C CA . VAL A 1 91 ? 27.474 2.698 -32.856 1.00 67.81 91 VAL A CA 1
ATOM 740 C C . VAL A 1 91 ? 28.220 1.409 -33.182 1.00 67.81 91 VAL A C 1
ATOM 742 O O . VAL A 1 91 ? 28.875 0.815 -32.326 1.00 67.81 91 VAL A O 1
ATOM 745 N N . VAL A 1 92 ? 28.099 0.938 -34.422 1.00 67.38 92 VAL A N 1
ATOM 746 C CA . VAL A 1 92 ? 28.845 -0.233 -34.893 1.00 67.38 92 VAL A CA 1
ATOM 747 C C . VAL A 1 92 ? 30.074 0.256 -35.645 1.00 67.38 92 VAL A C 1
ATOM 749 O O . VAL A 1 92 ? 29.971 0.746 -36.772 1.00 67.38 92 VAL A O 1
ATOM 752 N N . THR A 1 93 ? 31.242 0.106 -35.025 1.00 66.69 93 THR A N 1
ATOM 753 C CA . THR A 1 93 ? 32.534 0.387 -35.658 1.00 66.69 93 THR A CA 1
ATOM 754 C C . THR A 1 93 ? 33.062 -0.893 -36.287 1.00 66.69 93 THR A C 1
ATOM 756 O O . THR A 1 93 ? 33.462 -1.824 -35.591 1.00 66.69 93 THR A O 1
ATOM 759 N N . THR A 1 94 ? 33.049 -0.959 -37.617 1.00 66.88 94 THR A N 1
ATOM 760 C CA . THR A 1 94 ? 33.659 -2.066 -38.359 1.00 66.88 94 THR A CA 1
ATOM 761 C C . THR A 1 94 ? 35.043 -1.641 -38.820 1.00 66.88 94 THR A C 1
ATOM 763 O O . THR A 1 94 ? 35.178 -0.756 -39.665 1.00 66.88 94 THR A O 1
ATOM 766 N N . THR A 1 95 ? 36.069 -2.286 -38.275 1.00 68.31 95 THR A N 1
ATOM 767 C CA . THR A 1 95 ? 37.453 -2.120 -38.720 1.00 68.31 95 THR A CA 1
ATOM 768 C C . THR A 1 95 ? 37.759 -3.200 -39.747 1.00 68.31 95 THR A C 1
ATOM 770 O O . THR A 1 95 ? 37.767 -4.386 -39.418 1.00 68.31 95 THR A O 1
ATOM 773 N N . ARG A 1 96 ? 37.988 -2.804 -41.000 1.00 64.44 96 ARG A N 1
ATOM 774 C CA . ARG A 1 96 ? 38.414 -3.711 -42.068 1.00 64.44 96 ARG A CA 1
ATOM 775 C C . ARG A 1 96 ? 39.852 -3.393 -42.449 1.00 64.44 96 ARG A C 1
ATOM 777 O O . ARG A 1 96 ? 40.160 -2.271 -42.838 1.00 64.44 96 ARG A O 1
ATOM 784 N N . GLU A 1 97 ? 40.719 -4.393 -42.375 1.00 60.81 97 GLU A N 1
ATOM 785 C CA . GLU A 1 97 ? 42.040 -4.321 -42.995 1.00 60.81 97 GLU A CA 1
ATOM 786 C C . GLU A 1 97 ? 41.908 -4.731 -44.461 1.00 60.81 97 GLU A C 1
ATOM 788 O O . GLU A 1 97 ? 41.612 -5.887 -44.776 1.00 60.81 97 GLU A O 1
ATOM 793 N N . GLU A 1 98 ? 42.097 -3.783 -45.375 1.00 62.41 98 GLU A N 1
ATOM 794 C CA . GLU A 1 98 ? 42.184 -4.102 -46.795 1.00 62.41 98 GLU A CA 1
ATOM 795 C C . GLU A 1 98 ? 43.652 -4.334 -47.166 1.00 62.41 98 GLU A C 1
ATOM 797 O O . GLU A 1 98 ? 44.470 -3.415 -47.198 1.00 62.41 98 GLU A O 1
ATOM 802 N N . ARG A 1 99 ? 44.004 -5.592 -47.469 1.00 52.31 99 ARG A N 1
ATOM 803 C CA . ARG A 1 99 ? 45.219 -5.889 -48.238 1.00 52.31 99 ARG A CA 1
ATOM 804 C C . ARG A 1 99 ? 44.901 -5.681 -49.710 1.00 52.31 99 ARG A C 1
ATOM 806 O O . ARG A 1 99 ? 44.192 -6.486 -50.312 1.00 52.31 99 ARG A O 1
ATOM 813 N N . GLY A 1 100 ? 45.432 -4.604 -50.282 1.00 54.44 100 GLY A N 1
ATOM 814 C CA . GLY A 1 100 ? 45.374 -4.364 -51.718 1.00 54.44 100 GLY A CA 1
ATOM 815 C C . GLY A 1 100 ? 45.940 -5.564 -52.478 1.00 54.44 100 GLY A C 1
ATOM 816 O O . GLY A 1 100 ? 47.100 -5.933 -52.304 1.00 54.44 100 GLY A O 1
ATOM 817 N N . ASN A 1 101 ? 45.117 -6.194 -53.313 1.00 50.25 101 ASN A N 1
ATOM 818 C CA . ASN A 1 101 ? 45.554 -7.271 -54.192 1.00 50.25 101 ASN A CA 1
ATOM 819 C C . ASN A 1 101 ? 46.302 -6.629 -55.376 1.00 50.25 101 ASN A C 1
ATOM 821 O O . ASN A 1 101 ? 45.714 -6.347 -56.420 1.00 50.25 101 ASN A O 1
ATOM 825 N N . GLN A 1 102 ? 47.588 -6.314 -55.195 1.00 53.12 102 GLN A N 1
ATOM 826 C CA . GLN A 1 102 ? 48.434 -5.783 -56.266 1.00 53.12 102 GLN A CA 1
ATOM 827 C C . GLN A 1 102 ? 48.688 -6.876 -57.315 1.00 53.12 102 GLN A C 1
ATOM 829 O O . GLN A 1 102 ? 49.547 -7.742 -57.149 1.00 53.12 102 GLN A O 1
ATOM 834 N N . ARG A 1 103 ? 47.969 -6.819 -58.441 1.00 51.81 103 ARG A N 1
ATOM 835 C CA . ARG A 1 103 ? 48.453 -7.404 -59.698 1.00 51.81 103 ARG A CA 1
ATOM 836 C C . ARG A 1 103 ? 49.448 -6.422 -60.321 1.00 51.81 103 ARG A C 1
ATOM 838 O O . ARG A 1 103 ? 49.046 -5.418 -60.889 1.00 51.81 103 ARG A O 1
ATOM 845 N N . GLN A 1 104 ? 50.726 -6.731 -60.107 1.00 50.59 104 GLN A N 1
ATOM 846 C CA . GLN A 1 104 ? 51.938 -6.298 -60.818 1.00 50.59 104 GLN A CA 1
ATOM 847 C C . GLN A 1 104 ? 51.845 -5.046 -61.713 1.00 50.59 104 GLN A C 1
ATOM 849 O O . GLN A 1 104 ? 51.382 -5.116 -62.848 1.00 50.59 104 GLN A O 1
ATOM 854 N N . ALA A 1 105 ? 52.500 -3.971 -61.277 1.00 43.03 105 ALA A N 1
ATOM 855 C CA . ALA A 1 105 ? 53.462 -3.258 -62.113 1.00 43.03 105 ALA A CA 1
ATOM 856 C C . ALA A 1 105 ? 54.588 -2.726 -61.212 1.00 43.03 105 ALA A C 1
ATOM 858 O O . ALA A 1 105 ? 54.363 -2.342 -60.071 1.00 43.03 105 ALA A O 1
ATOM 859 N N . SER A 1 106 ? 55.805 -2.828 -61.726 1.00 50.94 106 SER A N 1
ATOM 860 C CA . SER A 1 106 ? 57.113 -2.643 -61.096 1.00 50.94 106 SER A CA 1
ATOM 861 C C . SER A 1 106 ? 57.329 -1.376 -60.256 1.00 50.94 106 SER A C 1
ATOM 863 O O . SER A 1 106 ? 56.885 -0.297 -60.632 1.00 50.94 106 SER A O 1
ATOM 865 N N . ASN A 1 107 ? 58.220 -1.554 -59.270 1.00 50.16 107 ASN A N 1
ATOM 866 C CA . ASN A 1 107 ? 58.993 -0.592 -58.470 1.00 50.16 107 ASN A CA 1
ATOM 867 C C . ASN A 1 107 ? 58.428 -0.185 -57.099 1.00 50.16 107 ASN A C 1
ATOM 869 O O . ASN A 1 107 ? 57.478 0.573 -56.991 1.00 50.16 107 ASN A O 1
ATOM 873 N N . GLN A 1 108 ? 59.124 -0.715 -56.081 1.00 52.72 108 GLN A N 1
ATOM 874 C CA . GLN A 1 108 ? 59.387 -0.178 -54.740 1.00 52.72 108 GLN A CA 1
ATOM 875 C C . GLN A 1 108 ? 58.256 0.590 -54.044 1.00 52.72 108 GLN A C 1
ATOM 877 O O . GLN A 1 108 ? 58.116 1.785 -54.242 1.00 52.72 108 GLN A O 1
ATOM 882 N N . GLU A 1 109 ? 57.558 -0.100 -53.138 1.00 46.41 109 GLU A N 1
ATOM 883 C CA . GLU A 1 109 ? 57.262 0.320 -51.755 1.00 46.41 109 GLU A CA 1
ATOM 884 C C . GLU A 1 109 ? 56.451 -0.798 -51.068 1.00 46.41 109 GLU A C 1
ATOM 886 O O . GLU A 1 109 ? 55.567 -1.407 -51.673 1.00 46.41 109 GLU A O 1
ATOM 891 N N . SER A 1 110 ? 56.801 -1.143 -49.824 1.00 50.62 110 SER A N 1
ATOM 892 C CA . SER A 1 110 ? 56.119 -2.186 -49.042 1.00 50.62 110 SER A CA 1
ATOM 893 C C . SER A 1 110 ? 54.620 -1.883 -48.910 1.00 50.62 110 SER A C 1
ATOM 895 O O . SER A 1 110 ? 54.269 -0.732 -48.648 1.00 50.62 110 SER A O 1
ATOM 897 N N . PRO A 1 111 ? 53.719 -2.878 -49.023 1.00 48.62 111 PRO A N 1
ATOM 898 C CA . PRO A 1 111 ? 52.287 -2.620 -48.960 1.00 48.62 111 PRO A CA 1
ATOM 899 C C . PRO A 1 111 ? 51.905 -2.181 -47.542 1.00 48.62 111 PRO A C 1
ATOM 901 O O . PRO A 1 111 ? 51.893 -2.991 -46.614 1.00 48.62 111 PRO A O 1
ATOM 904 N N . GLN A 1 112 ? 51.599 -0.895 -47.362 1.00 52.97 112 GLN A N 1
ATOM 905 C CA . GLN A 1 112 ? 50.970 -0.406 -46.140 1.00 52.97 112 GLN A CA 1
ATOM 906 C C . GLN A 1 112 ? 49.539 -0.950 -46.091 1.00 52.97 112 GLN A C 1
ATOM 908 O O . GLN A 1 112 ? 48.722 -0.669 -46.969 1.00 52.97 112 GLN A O 1
ATOM 913 N N . ALA A 1 113 ? 49.238 -1.761 -45.077 1.00 55.31 113 ALA A N 1
ATOM 914 C CA . ALA A 1 113 ? 47.869 -2.163 -44.793 1.00 55.31 113 ALA A CA 1
ATOM 915 C C . ALA A 1 113 ? 47.060 -0.898 -44.475 1.00 55.31 113 ALA A C 1
ATOM 917 O O . ALA A 1 113 ? 47.368 -0.186 -43.521 1.00 55.31 113 ALA A O 1
ATOM 918 N N . THR A 1 114 ? 46.063 -0.582 -45.301 1.00 56.25 114 THR A N 1
ATOM 919 C CA . THR A 1 114 ? 45.154 0.531 -45.019 1.00 56.25 114 THR A CA 1
ATOM 920 C C . THR A 1 114 ? 44.007 -0.004 -44.175 1.00 56.25 114 THR A C 1
ATOM 922 O O . THR A 1 114 ? 43.206 -0.825 -44.628 1.00 56.25 114 THR A O 1
ATOM 925 N N . THR A 1 115 ? 43.949 0.437 -42.923 1.00 64.19 115 THR A N 1
ATOM 926 C CA . THR A 1 115 ? 42.841 0.134 -42.019 1.00 64.19 115 THR A CA 1
ATOM 927 C C . THR A 1 115 ? 41.690 1.088 -42.320 1.00 64.19 115 THR A C 1
ATOM 929 O O . THR A 1 115 ? 41.789 2.286 -42.062 1.00 64.19 115 THR A O 1
ATOM 932 N N . VAL A 1 116 ? 40.593 0.567 -42.868 1.00 67.62 116 VAL A N 1
ATOM 933 C CA . VAL A 1 116 ? 39.367 1.333 -43.110 1.00 67.62 116 VAL A CA 1
ATOM 934 C C . VAL A 1 116 ? 38.442 1.141 -41.913 1.00 67.62 116 VAL A C 1
ATOM 936 O O . VAL A 1 116 ? 37.985 0.031 -41.634 1.00 67.62 116 VAL A O 1
ATOM 939 N N . ILE A 1 117 ? 38.164 2.229 -41.199 1.00 67.31 117 ILE A N 1
ATOM 940 C CA . ILE A 1 117 ? 37.207 2.253 -40.091 1.00 67.31 117 ILE A CA 1
ATOM 941 C C . ILE A 1 117 ? 35.891 2.803 -40.637 1.00 67.31 117 ILE A C 1
ATOM 943 O O . ILE A 1 117 ? 35.825 3.952 -41.063 1.00 67.31 117 ILE A O 1
ATOM 947 N N . THR A 1 118 ? 34.845 1.978 -40.642 1.00 67.38 118 THR A N 1
ATOM 948 C CA . THR A 1 118 ? 33.485 2.416 -40.981 1.00 67.38 118 THR A CA 1
ATOM 949 C C . THR A 1 118 ? 32.646 2.453 -39.715 1.00 67.38 118 THR A C 1
ATOM 951 O O . THR A 1 118 ? 32.409 1.414 -39.098 1.00 67.38 118 THR A O 1
ATOM 954 N N . THR A 1 119 ? 32.177 3.642 -39.350 1.00 66.31 119 THR A N 1
ATOM 955 C CA . THR A 1 119 ? 31.234 3.843 -38.246 1.00 66.31 119 THR A CA 1
ATOM 956 C C . THR A 1 119 ? 29.826 3.947 -38.814 1.00 66.31 119 THR A C 1
ATOM 958 O O . THR A 1 119 ? 29.579 4.750 -39.715 1.00 66.31 119 THR A O 1
ATOM 961 N N . ARG A 1 120 ? 28.897 3.129 -38.312 1.00 68.56 120 ARG A N 1
ATOM 962 C CA . ARG A 1 120 ? 27.477 3.208 -38.671 1.00 68.56 120 ARG A CA 1
ATOM 963 C C . ARG A 1 120 ? 26.626 3.335 -37.417 1.00 68.56 120 ARG A C 1
ATOM 965 O O . ARG A 1 120 ? 26.641 2.439 -36.575 1.00 68.56 120 ARG A O 1
ATOM 972 N N . ASP A 1 121 ? 25.821 4.389 -37.366 1.00 72.56 121 ASP A N 1
ATOM 973 C CA . ASP A 1 121 ? 24.804 4.560 -36.334 1.00 72.56 121 ASP A CA 1
ATOM 974 C C . ASP A 1 121 ? 23.539 3.812 -36.748 1.00 72.56 121 ASP A C 1
ATOM 976 O O . ASP A 1 121 ? 22.989 4.029 -37.834 1.00 72.56 121 ASP A O 1
ATOM 980 N N . THR A 1 122 ? 23.074 2.907 -35.891 1.00 70.75 122 THR A N 1
ATOM 981 C CA . THR A 1 122 ? 21.795 2.218 -36.094 1.00 70.75 122 THR A CA 1
ATOM 982 C C . THR A 1 122 ? 20.763 2.746 -35.096 1.00 70.75 122 THR A C 1
ATOM 984 O O . THR A 1 122 ? 20.940 2.556 -33.890 1.00 70.75 122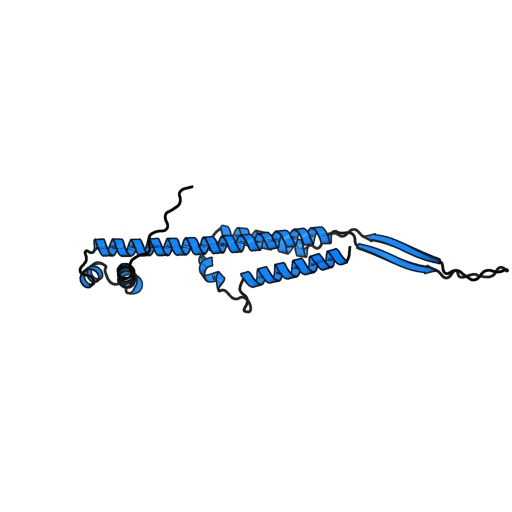 THR A O 1
ATOM 987 N N . PRO A 1 123 ? 19.697 3.434 -35.555 1.00 72.38 123 PRO A N 1
ATOM 988 C CA . PRO A 1 123 ? 18.665 3.939 -34.656 1.00 72.38 123 PRO A CA 1
ATOM 989 C C . PRO A 1 123 ? 17.933 2.770 -33.989 1.00 72.38 123 PRO A C 1
ATOM 991 O O . PRO A 1 123 ? 17.557 1.807 -34.659 1.00 72.38 123 PRO A O 1
ATOM 994 N N . GLN A 1 124 ? 17.714 2.861 -32.674 1.00 77.25 124 GLN A N 1
ATOM 995 C CA . GLN A 1 124 ? 17.010 1.836 -31.906 1.00 77.25 124 GLN A CA 1
ATOM 996 C C . GLN A 1 124 ? 15.595 2.288 -31.536 1.00 77.25 124 GLN A C 1
ATOM 998 O O . GLN A 1 124 ? 15.380 3.347 -30.944 1.00 77.25 124 GLN A O 1
ATOM 1003 N N . CYS A 1 125 ? 14.608 1.449 -31.848 1.00 75.88 125 CYS A N 1
ATOM 1004 C CA . CYS A 1 125 ? 13.271 1.561 -31.279 1.00 75.88 125 CYS A CA 1
ATOM 1005 C C . CYS A 1 125 ? 13.334 0.950 -29.873 1.00 75.88 125 CYS A C 1
ATOM 1007 O O . CYS A 1 125 ? 13.470 -0.263 -29.744 1.00 75.88 125 CYS A O 1
ATOM 1009 N N . GLY A 1 126 ? 13.320 1.791 -28.835 1.00 82.69 126 GLY A N 1
ATOM 1010 C CA . GLY A 1 126 ? 13.577 1.390 -27.446 1.00 82.69 126 GLY A CA 1
ATOM 1011 C C . GLY A 1 126 ? 12.811 0.146 -26.987 1.00 82.69 126 GLY A C 1
ATOM 1012 O O . GLY A 1 126 ? 11.700 -0.131 -27.440 1.00 82.69 126 GLY A O 1
ATOM 1013 N N . ASN A 1 127 ? 13.400 -0.598 -26.055 1.00 87.81 127 ASN A N 1
ATOM 1014 C CA . ASN A 1 127 ? 12.934 -1.926 -25.673 1.00 87.81 127 ASN A CA 1
ATOM 1015 C C . ASN A 1 127 ? 11.540 -1.878 -24.998 1.00 87.81 127 ASN A C 1
ATOM 1017 O O . ASN A 1 127 ? 11.406 -1.322 -23.902 1.00 87.81 127 ASN A O 1
ATOM 1021 N N . PRO A 1 128 ? 10.503 -2.508 -25.588 1.00 90.56 128 PRO A N 1
ATOM 1022 C CA . PRO A 1 128 ? 9.133 -2.444 -25.078 1.00 90.56 128 PRO A CA 1
ATOM 1023 C C . PRO A 1 128 ? 8.946 -3.140 -23.722 1.00 90.56 128 PRO A C 1
ATOM 1025 O O . PRO A 1 128 ? 7.980 -2.856 -23.016 1.00 90.56 128 PRO A O 1
ATOM 1028 N N . ALA A 1 129 ? 9.864 -4.023 -23.314 1.00 88.88 129 ALA A N 1
ATOM 1029 C CA . ALA A 1 129 ? 9.793 -4.679 -22.012 1.00 88.88 129 ALA A CA 1
ATOM 1030 C C . ALA A 1 129 ? 9.848 -3.672 -20.850 1.00 88.88 129 ALA A C 1
ATOM 1032 O O . ALA A 1 129 ? 9.146 -3.857 -19.856 1.00 88.88 129 ALA A O 1
ATOM 1033 N N . PHE A 1 130 ? 10.621 -2.589 -20.989 1.00 90.94 130 PHE A N 1
ATOM 1034 C CA . PHE A 1 130 ? 10.701 -1.531 -19.978 1.00 90.94 130 PHE A CA 1
ATOM 1035 C C . PHE A 1 130 ? 9.408 -0.712 -19.897 1.00 90.94 130 PHE A C 1
ATOM 1037 O O . PHE A 1 130 ? 8.959 -0.390 -18.800 1.00 90.94 130 PHE A O 1
ATOM 1044 N N . LEU A 1 131 ? 8.753 -0.454 -21.035 1.00 92.00 131 LEU A N 1
ATOM 1045 C CA . LEU A 1 131 ? 7.435 0.189 -21.053 1.00 92.00 131 LEU A CA 1
ATOM 1046 C C . LEU A 1 131 ? 6.379 -0.665 -20.356 1.00 92.00 131 LEU A C 1
ATOM 1048 O O . LEU A 1 131 ? 5.590 -0.134 -19.582 1.00 92.00 131 LEU A O 1
ATOM 1052 N N . ARG A 1 132 ? 6.391 -1.985 -20.573 1.00 91.88 132 ARG A N 1
ATOM 1053 C CA . ARG A 1 132 ? 5.480 -2.892 -19.866 1.00 91.88 132 ARG A CA 1
ATOM 1054 C C . ARG A 1 132 ? 5.669 -2.804 -18.351 1.00 91.88 132 ARG A C 1
ATOM 1056 O O . ARG A 1 132 ? 4.689 -2.668 -17.638 1.00 91.88 132 ARG A O 1
ATOM 1063 N N . ILE A 1 133 ? 6.914 -2.785 -17.865 1.00 91.25 133 ILE A N 1
ATOM 1064 C CA . ILE A 1 133 ? 7.194 -2.625 -16.426 1.00 91.25 133 ILE A CA 1
ATOM 1065 C C . ILE A 1 133 ? 6.654 -1.286 -15.900 1.00 91.25 133 ILE A C 1
ATOM 1067 O O . ILE A 1 133 ? 6.091 -1.242 -14.805 1.00 91.25 133 ILE A O 1
ATOM 1071 N N . ALA A 1 134 ? 6.794 -0.203 -16.668 1.00 93.06 134 ALA A N 1
ATOM 1072 C CA . ALA A 1 134 ? 6.246 1.098 -16.301 1.00 93.06 134 ALA A CA 1
ATOM 1073 C C . ALA A 1 134 ? 4.706 1.064 -16.216 1.00 93.06 134 ALA A C 1
ATOM 1075 O O . ALA A 1 134 ? 4.136 1.501 -15.217 1.00 93.06 134 ALA A O 1
ATOM 1076 N N . MET A 1 135 ? 4.035 0.484 -17.215 1.00 92.50 135 MET A N 1
ATOM 1077 C CA . MET A 1 135 ? 2.574 0.330 -17.230 1.00 92.50 135 MET A CA 1
ATOM 1078 C C . MET A 1 135 ? 2.074 -0.536 -16.068 1.00 92.50 135 MET A C 1
ATOM 1080 O O . MET A 1 135 ? 1.165 -0.121 -15.354 1.00 92.50 135 MET A O 1
ATOM 1084 N N . ASP A 1 136 ? 2.720 -1.677 -15.817 1.00 90.94 136 ASP A N 1
ATOM 1085 C CA . ASP A 1 136 ? 2.392 -2.571 -14.700 1.00 90.94 136 ASP A CA 1
ATOM 1086 C C . ASP A 1 136 ? 2.577 -1.877 -13.337 1.00 90.94 136 ASP A C 1
ATOM 1088 O O . ASP A 1 136 ? 1.886 -2.193 -12.368 1.00 90.94 136 ASP A O 1
ATOM 1092 N N . SER A 1 137 ? 3.530 -0.944 -13.231 1.00 90.38 137 SER A N 1
ATOM 1093 C CA . SER A 1 137 ? 3.761 -0.174 -12.001 1.00 90.38 137 SER A CA 1
ATOM 1094 C C . SER A 1 137 ? 2.639 0.837 -11.761 1.00 90.38 137 SER A C 1
ATOM 1096 O O . SER A 1 137 ? 2.156 0.954 -10.636 1.00 90.38 137 SER A O 1
ATOM 1098 N N . LEU A 1 138 ? 2.185 1.525 -12.814 1.00 91.88 138 LEU A N 1
ATOM 1099 C CA . LEU A 1 138 ? 1.050 2.450 -12.743 1.00 91.88 138 LEU A CA 1
ATOM 1100 C C . LEU A 1 138 ? -0.259 1.730 -12.416 1.00 91.88 138 LEU A C 1
ATOM 1102 O O . LEU A 1 138 ? -1.027 2.213 -11.587 1.00 91.88 138 LEU A O 1
ATOM 1106 N N . ASP A 1 139 ? -0.496 0.567 -13.022 1.00 90.12 139 ASP A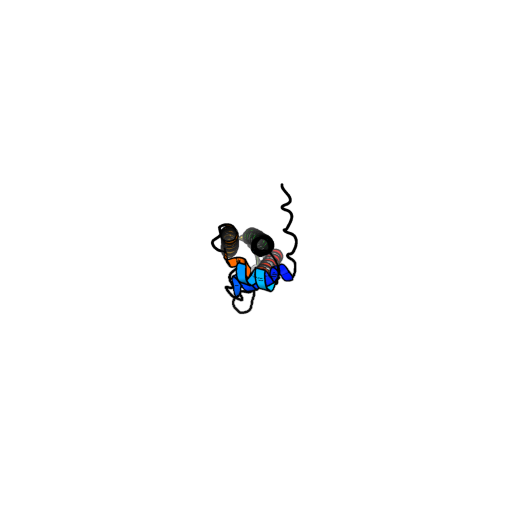 N 1
ATOM 1107 C CA . ASP A 1 139 ? -1.677 -0.247 -12.733 1.00 90.12 139 ASP A CA 1
ATOM 1108 C C . ASP A 1 139 ? -1.711 -0.668 -11.256 1.00 90.12 139 ASP A C 1
ATOM 1110 O O . ASP A 1 139 ? -2.705 -0.470 -10.561 1.00 90.12 139 ASP A O 1
ATOM 1114 N N . GLN A 1 140 ? -0.575 -1.121 -10.715 1.00 87.12 140 GLN A N 1
ATOM 1115 C CA . GLN A 1 140 ? -0.458 -1.446 -9.292 1.00 87.12 140 GLN A CA 1
ATOM 1116 C C . GLN A 1 140 ? -0.691 -0.238 -8.372 1.00 87.12 140 GLN A C 1
ATOM 1118 O O . GLN A 1 140 ? -1.313 -0.402 -7.321 1.00 87.12 140 GLN A O 1
ATOM 1123 N N . ILE A 1 141 ? -0.237 0.965 -8.748 1.00 89.50 141 ILE A N 1
ATOM 1124 C CA . ILE A 1 141 ? -0.543 2.197 -8.001 1.00 89.50 141 ILE A CA 1
ATOM 1125 C C . ILE A 1 141 ? -2.053 2.449 -8.019 1.00 89.50 141 ILE A C 1
ATOM 1127 O O . ILE A 1 141 ? -2.651 2.651 -6.963 1.00 89.50 141 ILE A O 1
ATOM 1131 N N . ASN A 1 142 ? -2.694 2.384 -9.185 1.00 88.00 142 ASN A N 1
ATOM 1132 C CA . ASN A 1 142 ? -4.137 2.592 -9.294 1.00 88.00 142 ASN A CA 1
ATOM 1133 C C . ASN A 1 142 ? -4.917 1.578 -8.448 1.00 88.00 142 ASN A C 1
ATOM 1135 O O . ASN A 1 142 ? -5.819 1.968 -7.702 1.00 88.00 142 ASN A O 1
ATOM 1139 N N . ASN A 1 143 ? -4.527 0.304 -8.478 1.00 83.88 143 ASN A N 1
ATOM 1140 C CA . ASN A 1 143 ? -5.164 -0.759 -7.699 1.00 83.88 143 ASN A CA 1
ATOM 1141 C C . ASN A 1 143 ? -4.997 -0.547 -6.183 1.00 83.88 143 ASN A C 1
ATOM 1143 O O . ASN A 1 143 ? -5.931 -0.777 -5.410 1.00 83.88 143 ASN A O 1
ATOM 1147 N N . LEU A 1 144 ? -3.843 -0.031 -5.743 1.00 84.00 144 LEU A N 1
ATOM 1148 C CA . LEU A 1 144 ? -3.565 0.287 -4.337 1.00 84.00 144 LEU A CA 1
ATOM 1149 C C . LEU A 1 144 ? -4.525 1.344 -3.765 1.00 84.00 144 LEU A C 1
ATOM 1151 O O . LEU A 1 144 ? -4.914 1.262 -2.593 1.00 84.00 144 LEU A O 1
ATOM 1155 N N . TRP A 1 145 ? -4.922 2.315 -4.591 1.00 81.06 145 TRP A N 1
ATOM 1156 C CA . TRP A 1 145 ? -5.788 3.429 -4.196 1.00 81.06 145 TRP A CA 1
ATOM 1157 C C . TRP A 1 145 ? -7.276 3.202 -4.501 1.00 81.06 145 TRP A C 1
ATOM 1159 O O . TRP A 1 145 ? -8.117 3.729 -3.774 1.00 81.06 145 TRP A O 1
ATOM 1169 N N . SER A 1 146 ? -7.616 2.367 -5.489 1.00 79.88 146 SER A N 1
ATOM 1170 C CA . SER A 1 146 ? -9.005 2.122 -5.930 1.00 79.88 146 SER A CA 1
ATOM 1171 C C . SER A 1 146 ? -9.819 1.202 -5.008 1.00 79.88 146 SER A C 1
ATOM 1173 O O . SER A 1 146 ? -11.001 0.973 -5.239 1.00 79.88 146 SER A O 1
ATOM 1175 N N . GLY A 1 147 ? -9.226 0.695 -3.923 1.00 63.38 147 GLY A N 1
ATOM 1176 C CA . GLY A 1 147 ? -9.957 -0.030 -2.878 1.00 63.38 147 GLY A CA 1
ATOM 1177 C C . GLY A 1 147 ? -10.203 -1.516 -3.150 1.00 63.38 147 GLY A C 1
ATOM 1178 O O . GLY A 1 147 ? -10.653 -2.206 -2.238 1.00 63.38 147 GLY A O 1
ATOM 1179 N N . GLU A 1 148 ? -9.817 -2.051 -4.314 1.00 53.94 148 GLU A N 1
ATOM 1180 C CA . GLU A 1 148 ? -9.808 -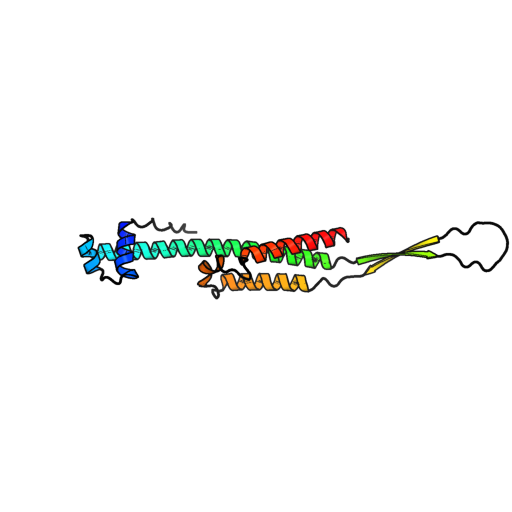3.507 -4.558 1.00 53.94 148 GLU A CA 1
ATOM 1181 C C . GLU A 1 148 ? -8.874 -4.243 -3.585 1.00 53.94 148 GLU A C 1
ATOM 1183 O O . GLU A 1 148 ? -9.093 -5.400 -3.227 1.00 53.94 148 GLU A O 1
ATOM 1188 N N . ILE A 1 149 ? -7.894 -3.524 -3.035 1.00 51.59 149 ILE A N 1
ATOM 1189 C CA . ILE A 1 149 ? -7.010 -3.999 -1.976 1.00 51.59 149 ILE A CA 1
ATOM 1190 C C . ILE A 1 149 ? -7.468 -3.506 -0.588 1.00 51.59 149 ILE A C 1
ATOM 1192 O O . ILE A 1 149 ? -6.679 -3.035 0.233 1.00 51.59 149 ILE A O 1
ATOM 1196 N N . ALA A 1 150 ? -8.762 -3.603 -0.276 1.00 47.31 150 ALA A N 1
ATOM 1197 C CA . ALA A 1 150 ? -9.285 -3.327 1.071 1.00 47.31 150 ALA A CA 1
ATOM 1198 C C . ALA A 1 150 ? -8.742 -4.292 2.158 1.00 47.31 150 ALA A C 1
ATOM 1200 O O . ALA A 1 150 ? -8.904 -4.034 3.347 1.00 47.31 150 ALA A O 1
ATOM 1201 N N . ASN A 1 151 ? -8.026 -5.356 1.766 1.00 48.34 151 ASN A N 1
ATOM 1202 C CA . ASN A 1 151 ? -7.406 -6.353 2.653 1.00 48.34 151 ASN A CA 1
ATOM 1203 C C . ASN A 1 151 ? -5.870 -6.198 2.813 1.00 48.34 151 ASN A C 1
ATOM 1205 O O . ASN A 1 151 ? -5.194 -7.122 3.268 1.00 48.34 151 ASN A O 1
ATOM 1209 N N . SER A 1 152 ? -5.298 -5.048 2.432 1.00 50.41 152 SER A N 1
ATOM 1210 C CA . SER A 1 152 ? -3.842 -4.857 2.263 1.00 50.41 152 SER A CA 1
ATOM 1211 C C . SER A 1 152 ? -2.987 -4.923 3.536 1.00 50.41 152 SER A C 1
ATOM 1213 O O . SER A 1 152 ? -1.794 -5.197 3.451 1.00 50.41 152 SER A O 1
ATOM 1215 N N . SER A 1 153 ? -3.555 -4.735 4.729 1.00 49.84 153 SER A N 1
ATOM 1216 C CA . SER A 1 153 ? -2.783 -4.834 5.982 1.00 49.84 153 SER A CA 1
ATOM 1217 C C . SER A 1 153 ? -2.222 -6.238 6.233 1.00 49.84 153 SER A C 1
ATOM 1219 O O . SER A 1 153 ? -1.166 -6.366 6.839 1.00 49.84 153 SER A O 1
ATOM 1221 N N . ARG A 1 154 ? -2.865 -7.288 5.697 1.00 48.72 154 ARG A N 1
ATOM 1222 C CA . ARG A 1 154 ? -2.353 -8.673 5.723 1.00 48.72 154 ARG A CA 1
ATOM 1223 C C . ARG A 1 154 ? -1.424 -9.011 4.549 1.00 48.72 154 ARG A C 1
ATOM 1225 O O . ARG A 1 154 ? -0.845 -10.092 4.525 1.00 48.72 154 ARG A O 1
ATOM 1232 N N . GLN A 1 155 ? -1.283 -8.128 3.557 1.00 50.88 155 GLN A N 1
ATOM 1233 C CA . GLN A 1 155 ? -0.464 -8.395 2.367 1.00 50.88 155 GLN A CA 1
ATOM 1234 C C . GLN A 1 155 ? 1.022 -8.083 2.555 1.00 50.88 155 GLN A C 1
ATOM 1236 O O . GLN A 1 155 ? 1.843 -8.627 1.819 1.00 50.88 155 GLN A O 1
ATOM 1241 N N . SER A 1 156 ? 1.390 -7.278 3.556 1.00 52.44 156 SER A N 1
ATOM 1242 C CA . SER A 1 156 ? 2.797 -7.044 3.920 1.00 52.44 156 SER A CA 1
ATOM 1243 C C . SER A 1 156 ? 3.539 -8.345 4.274 1.00 52.44 156 SER A C 1
ATOM 1245 O O . SER A 1 156 ? 4.751 -8.436 4.075 1.00 52.44 156 SER A O 1
ATOM 1247 N N . GLU A 1 157 ? 2.804 -9.367 4.724 1.00 52.62 157 GLU A N 1
ATOM 1248 C CA . GLU A 1 157 ? 3.310 -10.699 5.068 1.00 52.62 157 GLU A CA 1
ATOM 1249 C C . GLU A 1 157 ? 3.113 -11.744 3.961 1.00 52.62 157 GLU A C 1
ATOM 1251 O O . GLU A 1 157 ? 3.644 -12.852 4.066 1.00 52.62 157 GLU A O 1
ATOM 1256 N N . TYR A 1 158 ? 2.380 -11.424 2.887 1.00 54.41 158 TYR A N 1
ATOM 1257 C CA . TYR A 1 158 ? 2.134 -12.381 1.811 1.00 54.41 158 TYR A CA 1
ATOM 1258 C C . TYR A 1 158 ? 3.437 -12.641 1.054 1.00 54.41 158 TYR A C 1
ATOM 1260 O O . TYR A 1 158 ? 4.018 -11.750 0.427 1.00 54.41 158 TYR A O 1
ATOM 1268 N N . ARG A 1 159 ? 3.917 -13.882 1.143 1.00 58.84 159 ARG A N 1
ATOM 1269 C CA . ARG A 1 159 ? 5.149 -14.316 0.489 1.00 58.84 159 ARG A CA 1
ATOM 1270 C C . ARG A 1 159 ? 4.819 -14.991 -0.831 1.00 58.84 159 ARG A C 1
ATOM 1272 O O . ARG A 1 159 ? 4.208 -16.055 -0.846 1.00 58.84 159 ARG A O 1
ATOM 1279 N N . VAL A 1 160 ? 5.287 -14.417 -1.931 1.00 57.03 160 VAL A N 1
ATOM 1280 C CA . VAL A 1 160 ? 5.305 -15.089 -3.234 1.00 57.03 160 VAL A CA 1
ATOM 1281 C C . VAL A 1 160 ? 6.697 -15.685 -3.406 1.00 57.03 160 VAL A C 1
ATOM 1283 O O . VAL A 1 160 ? 7.689 -14.962 -3.367 1.00 57.03 160 VAL A O 1
ATOM 1286 N N . ALA A 1 161 ? 6.785 -17.015 -3.519 1.00 64.94 161 ALA A N 1
ATOM 1287 C CA . ALA A 1 161 ? 8.061 -17.740 -3.584 1.00 64.94 161 ALA A CA 1
ATOM 1288 C C . ALA A 1 161 ? 9.038 -17.385 -2.436 1.00 64.94 161 ALA A C 1
ATOM 1290 O O . ALA A 1 161 ? 10.245 -17.273 -2.629 1.00 64.94 161 ALA A O 1
ATOM 1291 N N . GLY A 1 162 ? 8.507 -17.163 -1.229 1.00 77.12 162 GLY A N 1
ATOM 1292 C CA . GLY A 1 162 ? 9.303 -16.824 -0.044 1.00 77.12 162 GLY A CA 1
ATOM 1293 C C . GLY A 1 162 ? 9.701 -15.349 0.086 1.00 77.12 162 GLY A C 1
ATOM 1294 O O . GLY A 1 162 ? 10.193 -14.978 1.151 1.00 77.12 162 GLY A O 1
ATOM 1295 N N . LYS A 1 163 ? 9.438 -14.506 -0.923 1.00 75.94 163 LYS A N 1
ATOM 1296 C CA . LYS A 1 163 ? 9.720 -13.062 -0.901 1.00 75.94 163 LYS A CA 1
ATOM 1297 C C . LYS A 1 163 ? 8.460 -12.250 -0.638 1.00 75.94 163 LYS A C 1
ATOM 1299 O O . LYS A 1 163 ? 7.390 -12.575 -1.154 1.00 75.94 163 LYS A O 1
ATOM 1304 N N . THR A 1 164 ? 8.582 -11.182 0.144 1.00 79.94 164 THR A N 1
ATOM 1305 C CA . THR A 1 164 ? 7.494 -10.203 0.277 1.00 79.94 164 THR A CA 1
ATOM 1306 C C . THR A 1 164 ? 7.336 -9.425 -1.029 1.00 79.94 164 THR A C 1
ATOM 1308 O O . THR A 1 164 ? 8.286 -9.281 -1.801 1.00 79.94 164 THR A O 1
ATOM 1311 N N . GLN A 1 165 ? 6.149 -8.872 -1.278 1.00 73.25 165 GLN A N 1
ATOM 1312 C CA . GLN A 1 165 ? 5.920 -8.015 -2.448 1.00 73.25 165 GLN A CA 1
ATOM 1313 C C . GLN A 1 165 ? 6.900 -6.829 -2.496 1.00 73.25 165 GLN A C 1
ATOM 1315 O O . GLN A 1 165 ? 7.362 -6.441 -3.567 1.00 73.25 165 GLN A O 1
ATOM 1320 N N . ILE A 1 166 ? 7.280 -6.313 -1.323 1.00 78.88 166 ILE A N 1
ATOM 1321 C CA . ILE A 1 166 ? 8.290 -5.262 -1.177 1.00 78.88 166 ILE A CA 1
ATOM 1322 C C . ILE A 1 166 ? 9.641 -5.710 -1.744 1.00 78.88 166 ILE A C 1
ATOM 1324 O O . ILE A 1 166 ? 10.215 -5.003 -2.568 1.00 78.88 166 ILE A O 1
ATOM 1328 N N . GLN A 1 167 ? 10.113 -6.894 -1.349 1.00 81.88 167 GLN A N 1
ATOM 1329 C CA . GLN A 1 167 ? 11.388 -7.444 -1.815 1.00 81.88 167 GLN A CA 1
ATOM 1330 C C . GLN A 1 167 ? 11.384 -7.689 -3.324 1.00 81.88 167 GLN A C 1
ATOM 1332 O O . GLN A 1 167 ? 12.366 -7.405 -3.996 1.00 81.88 167 GLN A O 1
ATOM 1337 N N . VAL A 1 168 ? 10.265 -8.159 -3.881 1.00 84.06 168 VAL A N 1
ATOM 1338 C CA . VAL A 1 168 ? 10.135 -8.352 -5.334 1.00 84.06 168 VAL A CA 1
ATOM 1339 C C . VAL A 1 168 ? 10.272 -7.027 -6.094 1.00 84.06 168 VAL A C 1
ATOM 1341 O O . VAL A 1 168 ? 10.897 -6.990 -7.154 1.00 84.06 168 VAL A O 1
ATOM 1344 N N . ILE A 1 169 ? 9.698 -5.937 -5.573 1.00 82.88 169 ILE A N 1
ATOM 1345 C CA . ILE A 1 169 ? 9.827 -4.605 -6.181 1.00 82.88 169 ILE A CA 1
ATOM 1346 C C . ILE A 1 169 ? 11.268 -4.096 -6.057 1.00 82.88 169 ILE A C 1
ATOM 1348 O O . ILE A 1 169 ? 11.821 -3.605 -7.039 1.00 82.88 169 ILE A O 1
ATOM 1352 N N . GLU A 1 170 ? 11.892 -4.245 -4.888 1.00 86.94 170 GLU A N 1
ATOM 1353 C CA . GLU A 1 170 ? 13.282 -3.831 -4.654 1.00 86.94 170 GLU A CA 1
ATOM 1354 C C . GLU A 1 170 ? 14.268 -4.583 -5.563 1.00 86.94 170 GLU A C 1
ATOM 1356 O O . GLU A 1 170 ? 15.126 -3.953 -6.183 1.00 86.94 170 GLU A O 1
ATOM 1361 N N . ASP A 1 171 ? 14.081 -5.892 -5.747 1.00 88.75 171 ASP A N 1
ATOM 1362 C CA . ASP A 1 171 ? 14.870 -6.700 -6.681 1.00 88.75 171 ASP A CA 1
ATOM 1363 C C . ASP A 1 171 ? 14.730 -6.194 -8.126 1.00 88.75 171 ASP A C 1
ATOM 1365 O O . ASP A 1 171 ? 15.725 -6.057 -8.840 1.00 88.75 171 ASP A O 1
ATOM 1369 N N . LYS A 1 172 ? 13.503 -5.873 -8.565 1.00 86.00 172 LYS A N 1
ATOM 1370 C CA . LYS A 1 172 ? 13.257 -5.314 -9.906 1.00 86.00 172 LYS A CA 1
ATOM 1371 C C . LYS A 1 172 ? 13.920 -3.950 -10.091 1.00 86.00 172 LYS A C 1
ATOM 1373 O O . LYS A 1 172 ? 14.477 -3.695 -11.157 1.00 86.00 172 LYS A O 1
ATOM 1378 N N . ILE A 1 173 ? 13.887 -3.086 -9.072 1.00 87.62 173 ILE A N 1
ATOM 1379 C CA . ILE A 1 173 ? 14.600 -1.800 -9.097 1.00 87.62 173 ILE A CA 1
ATOM 1380 C C . ILE A 1 173 ? 16.106 -2.044 -9.256 1.00 87.62 173 ILE A C 1
ATOM 1382 O O . ILE A 1 173 ? 16.740 -1.393 -10.084 1.00 87.62 173 ILE A O 1
ATOM 1386 N N . GLY A 1 174 ? 16.671 -2.996 -8.507 1.00 86.00 174 GLY A N 1
ATOM 1387 C CA . GLY A 1 174 ? 18.081 -3.378 -8.620 1.00 86.00 174 GLY A CA 1
ATOM 1388 C C . GLY A 1 174 ? 18.454 -3.832 -10.033 1.00 86.00 174 GLY A C 1
ATOM 1389 O O . GLY A 1 174 ? 19.387 -3.294 -10.625 1.00 86.00 174 GLY A O 1
ATOM 1390 N N . GLN A 1 175 ? 17.664 -4.740 -10.612 1.00 88.00 175 GLN A N 1
ATOM 1391 C CA . GLN A 1 175 ? 17.869 -5.234 -11.978 1.00 88.00 175 GLN A CA 1
ATOM 1392 C C . GLN A 1 175 ? 17.812 -4.113 -13.021 1.00 88.00 175 GLN A C 1
ATOM 1394 O O . GLN A 1 175 ? 18.631 -4.079 -13.936 1.00 88.00 175 GLN A O 1
ATOM 1399 N N . LEU A 1 176 ? 16.865 -3.176 -12.901 1.00 86.12 176 LEU A N 1
ATOM 1400 C CA . LEU A 1 176 ? 16.768 -2.055 -13.838 1.00 86.12 176 LEU A CA 1
ATOM 1401 C C . LEU A 1 176 ? 17.960 -1.105 -13.730 1.00 86.12 176 LEU A C 1
ATOM 1403 O O . LEU A 1 176 ? 18.463 -0.660 -14.759 1.00 8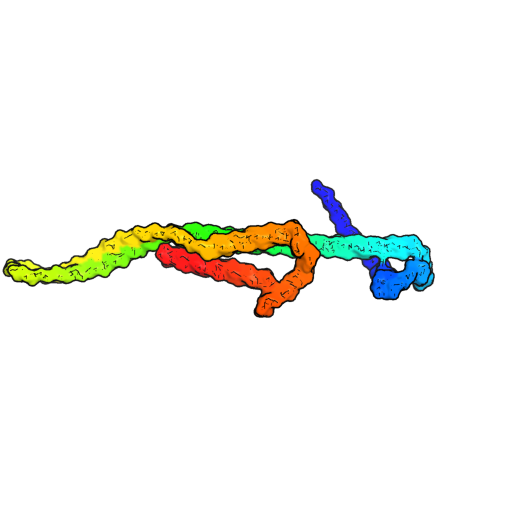6.12 176 LEU A O 1
ATOM 1407 N N . LYS A 1 177 ? 18.447 -0.830 -12.517 1.00 88.56 177 LYS A N 1
ATOM 1408 C CA . LYS A 1 177 ? 19.647 -0.006 -12.321 1.00 88.56 177 LYS A CA 1
ATOM 1409 C C . LYS A 1 177 ? 20.878 -0.641 -12.958 1.00 88.56 177 LYS A C 1
ATOM 1411 O O . LYS A 1 177 ? 21.588 0.043 -13.690 1.00 88.56 177 LYS A O 1
ATOM 1416 N N . GLU A 1 178 ? 21.080 -1.939 -12.751 1.00 87.50 178 GLU A N 1
ATOM 1417 C CA . GLU A 1 178 ? 22.185 -2.685 -13.362 1.00 87.50 178 GLU A CA 1
ATOM 1418 C C . GLU A 1 178 ? 22.073 -2.701 -14.896 1.00 87.50 178 GLU A C 1
ATOM 1420 O O . GLU A 1 178 ? 23.043 -2.446 -15.610 1.00 87.50 178 GLU A O 1
ATOM 1425 N N . LEU A 1 179 ? 20.872 -2.939 -15.436 1.00 85.62 179 LEU A N 1
ATOM 1426 C CA . LEU A 1 179 ? 20.634 -2.876 -16.880 1.00 85.62 179 LEU A CA 1
ATOM 1427 C C . LEU A 1 179 ? 20.909 -1.479 -17.442 1.00 85.62 179 LEU A C 1
ATOM 1429 O O . LEU A 1 179 ? 21.486 -1.362 -18.521 1.00 85.62 179 LEU A O 1
ATOM 1433 N N . ARG A 1 180 ? 20.537 -0.425 -16.714 1.00 84.31 180 ARG A N 1
ATOM 1434 C CA . ARG A 1 180 ? 20.817 0.958 -17.094 1.00 84.31 180 ARG A CA 1
ATOM 1435 C C . ARG A 1 180 ? 22.316 1.246 -17.118 1.00 84.31 180 ARG A C 1
ATOM 1437 O O . ARG A 1 180 ? 22.795 1.803 -18.098 1.00 84.31 180 ARG A O 1
ATOM 1444 N N . GLU A 1 181 ? 23.056 0.858 -16.084 1.00 85.50 181 GLU A N 1
ATOM 1445 C CA . GLU A 1 181 ? 24.518 1.018 -16.033 1.00 85.50 181 GLU A CA 1
ATOM 1446 C C . GLU A 1 181 ? 25.205 0.276 -17.186 1.00 85.50 181 GLU A C 1
ATOM 1448 O O . GLU A 1 181 ? 26.067 0.833 -17.862 1.00 85.50 181 GLU A O 1
ATOM 1453 N N . ASN A 1 182 ? 24.742 -0.934 -17.499 1.00 83.88 182 ASN A N 1
ATOM 1454 C CA . ASN A 1 182 ? 25.217 -1.692 -18.654 1.00 83.88 182 ASN A CA 1
ATOM 1455 C C . ASN A 1 182 ? 24.882 -1.025 -19.998 1.00 83.88 182 ASN A C 1
ATOM 1457 O O . ASN A 1 182 ? 25.630 -1.190 -20.960 1.00 83.88 182 ASN A O 1
ATOM 1461 N N . LEU A 1 183 ? 23.761 -0.305 -20.098 1.00 78.00 183 LEU A N 1
ATOM 1462 C CA . LEU A 1 183 ? 23.422 0.483 -21.286 1.00 78.00 183 LEU A CA 1
ATOM 1463 C C . LEU A 1 183 ? 24.295 1.740 -21.396 1.00 78.00 183 LEU A C 1
ATOM 1465 O O . LEU A 1 183 ? 24.734 2.052 -22.499 1.00 78.00 183 LEU A O 1
ATOM 1469 N N . VAL A 1 184 ? 24.604 2.411 -20.279 1.00 74.44 184 VAL A N 1
ATOM 1470 C CA . VAL A 1 184 ? 25.566 3.531 -20.240 1.00 74.44 184 VAL A CA 1
ATOM 1471 C C . VAL A 1 184 ? 26.938 3.079 -20.715 1.00 74.44 184 VAL A C 1
ATOM 1473 O O . VAL A 1 184 ? 27.518 3.728 -21.570 1.00 74.44 184 VAL A O 1
ATOM 1476 N N . ALA A 1 185 ? 27.443 1.957 -20.200 1.00 70.38 185 ALA A N 1
ATOM 1477 C CA . ALA A 1 185 ? 28.776 1.456 -20.535 1.00 70.38 185 ALA A CA 1
ATOM 1478 C C . ALA A 1 185 ? 28.932 1.021 -22.007 1.00 70.38 185 ALA A C 1
ATOM 1480 O O . ALA A 1 185 ? 30.051 0.796 -22.462 1.00 70.38 185 ALA A O 1
ATOM 1481 N N . LYS A 1 186 ? 27.820 0.850 -22.733 1.00 62.81 186 LYS A N 1
ATOM 1482 C CA . LYS A 1 186 ? 27.791 0.478 -24.157 1.00 62.81 186 LYS A CA 1
ATOM 1483 C C . LYS A 1 186 ? 27.622 1.674 -25.101 1.00 62.81 186 LYS A C 1
ATOM 1485 O O . LYS A 1 186 ? 27.737 1.468 -26.308 1.00 62.81 186 LYS A O 1
ATOM 1490 N N . CYS A 1 187 ? 27.298 2.855 -24.574 1.00 50.38 187 CYS A N 1
ATOM 1491 C CA . CYS A 1 187 ? 27.235 4.112 -25.323 1.00 50.38 187 CYS A CA 1
ATOM 1492 C C . CYS A 1 187 ? 28.604 4.798 -25.307 1.00 50.38 187 CYS A C 1
ATOM 1494 O O . CYS A 1 187 ? 28.938 5.424 -26.334 1.00 50.38 187 CYS A O 1
#

Radius of gyration: 33.7 Å; chains: 1; bounding box: 84×38×102 Å

Secondary structure (DSSP, 8-state):
----PPPPPPPHHHHHHHIIIIIS---HHHHHHHHTS-HHHHHHHHHHHHHHHHHHHHHHHHHHHHHHHHHHHHHHHHHHHHHHHTTSPEEEEEEEEE---------------EEEEEEEEE-----HHHHHHHHHHHHHHHHHHSSTTTTGGGGGG-EETTEEHHHHHHHHHHHHHHHHHHHHTT-